Protein AF-A0A3R6ZKI6-F1 (afdb_monomer)

InterPro domains:
  IPR026992 Non-haem dioxygenase, N-terminal domain [PF14226] (2-75)
  IPR027443 Isopenicillin N synthase-like superfamily [G3DSA:2.60.120.330] (1-111)
  IPR027443 Isopenicillin N synthase-like superfamily [G3DSA:2.60.120.330] (112-208)
  IPR044861 Isopenicillin N synthase-like, Fe(2+) 2OG dioxygenase domain [PF03171] (115-173)

Radius of gyration: 18.8 Å; Cα contacts (8 Å, |Δi|>4): 292; chains: 1; bounding box: 45×45×51 Å

Sequence (229 aa):
MDAAHAYFDMAQEVKDKYHRPSSSTGFVRGYIGLGAESGSADFVEVKEGFSYGYEWDATIAPSNPLQGPNVWPSELATSHQRALQSLFTTLVVPILHLGQPAMSRWSRGYRIVFGGLQLFHDGKWTDVPYIPGTLFVNGGDYLSLLTDGTWRSPVHRVVNDVEHDRTSLVFFYYPDYDARIPPIAKATTATRPGLLANVNTLLDHTVASNHEPFGQYIQSKWAAVQRDG

Mean predicted aligned error: 9.37 Å

Nearest PDB structures (foldseek):
  5gja-assembly1_H  TM=9.013E-01  e=4.673E-03  Arabidopsis thaliana
  5gja-assembly1_B  TM=9.041E-01  e=4.976E-03  Arabidopsis thaliana
  1w9y-assembly1_A  TM=8.475E-01  e=5.644E-03  Petunia x hybrida
  8y4u-assembly1_A  TM=6.212E-01  e=1.707E-03  Oryza sativa Japonica Group
  6lsv-assembly2_B  TM=6.317E-01  e=2.651E-03  Arabidopsis thaliana

Solvent-accessible surface area (backbone atoms only — not comparable to full-atom values): 14398 Å² total; per-residue (Å²): 98,66,54,58,48,68,53,70,76,46,58,66,78,63,51,56,74,36,49,41,73,79,42,100,60,53,50,59,37,17,28,39,54,69,37,24,66,26,76,42,98,90,44,75,38,93,47,67,49,71,40,72,69,70,86,42,62,85,88,56,79,64,91,48,61,84,48,59,61,56,50,74,60,88,88,51,52,69,68,35,55,50,51,56,46,48,51,52,49,60,62,48,55,56,63,71,46,68,85,51,98,71,94,75,89,84,92,71,78,50,74,59,56,70,58,44,41,28,38,55,54,96,93,39,79,41,77,50,81,63,55,92,55,43,80,93,82,85,51,49,51,67,52,13,56,77,45,73,55,75,43,70,47,70,52,66,51,74,57,84,60,94,90,54,92,75,76,78,79,87,86,86,88,73,78,56,49,79,39,60,45,70,64,76,90,60,91,60,82,74,65,40,80,71,100,52,47,78,74,40,52,72,73,61,62,76,43,76,58,77,61,49,33,41,40,60,55,53,32,58,57,48,62,70,28,49,47,90,120

Structure (mmCIF, N/CA/C/O backbone):
data_AF-A0A3R6ZKI6-F1
#
_entry.id   AF-A0A3R6ZKI6-F1
#
loop_
_atom_site.group_PDB
_atom_site.id
_atom_site.type_symbol
_atom_si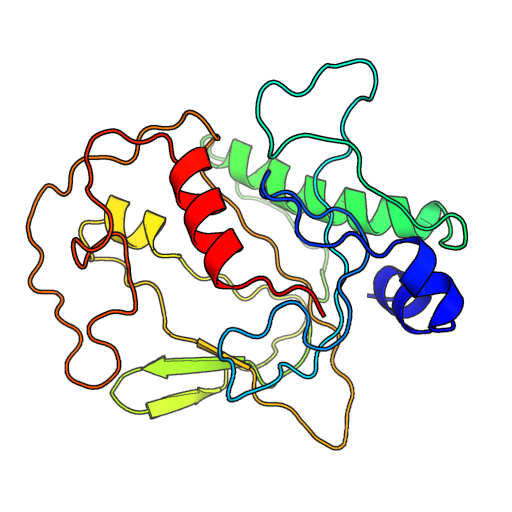te.label_atom_id
_atom_site.label_alt_id
_atom_site.label_comp_id
_atom_site.label_asym_id
_atom_site.label_entity_id
_atom_site.label_seq_id
_atom_site.pdbx_PDB_ins_code
_atom_site.Cartn_x
_atom_site.Cartn_y
_atom_site.Cartn_z
_atom_site.occupancy
_atom_site.B_iso_or_equiv
_atom_site.auth_seq_id
_atom_site.auth_comp_id
_atom_site.auth_asym_id
_atom_site.auth_atom_id
_atom_site.pdbx_PDB_model_num
ATOM 1 N N . MET A 1 1 ? -6.400 -6.400 13.562 1.00 84.00 1 MET A N 1
ATOM 2 C CA . MET A 1 1 ? -7.193 -5.239 13.108 1.00 84.00 1 MET A CA 1
ATOM 3 C C . MET A 1 1 ? -7.378 -4.227 14.224 1.00 84.00 1 MET A C 1
ATOM 5 O O . MET A 1 1 ? -7.285 -3.051 13.927 1.00 84.00 1 MET A O 1
ATOM 9 N N . ASP A 1 2 ? -7.507 -4.651 15.483 1.00 90.38 2 ASP A N 1
ATOM 10 C CA . ASP A 1 2 ? -7.635 -3.767 16.658 1.00 90.38 2 ASP A CA 1
ATOM 11 C C . ASP A 1 2 ? -6.589 -2.644 16.701 1.00 90.38 2 ASP A C 1
ATOM 13 O O . ASP A 1 2 ? -6.935 -1.502 16.953 1.00 90.38 2 ASP A O 1
ATOM 17 N N . ALA A 1 3 ? -5.331 -2.939 16.355 1.00 90.62 3 ALA A N 1
ATOM 18 C CA . ALA A 1 3 ? -4.277 -1.929 16.244 1.00 90.62 3 ALA A CA 1
ATOM 19 C C . ALA A 1 3 ? -4.578 -0.819 15.217 1.00 90.62 3 ALA A C 1
ATOM 21 O O . ALA A 1 3 ? -4.251 0.335 15.463 1.00 90.62 3 ALA A O 1
ATOM 22 N N . ALA A 1 4 ? -5.184 -1.167 14.077 1.00 90.44 4 ALA A N 1
ATOM 23 C CA . ALA A 1 4 ? -5.578 -0.203 13.053 1.00 90.44 4 ALA A CA 1
ATOM 24 C C . ALA A 1 4 ? -6.820 0.584 13.491 1.00 90.44 4 ALA A C 1
ATOM 26 O O . ALA A 1 4 ? -6.824 1.804 13.389 1.00 90.44 4 ALA A O 1
ATOM 27 N N . HIS A 1 5 ? -7.835 -0.094 14.039 1.00 92.06 5 HIS A N 1
ATOM 28 C CA . HIS A 1 5 ? -9.044 0.569 14.546 1.00 92.06 5 HIS A CA 1
ATOM 29 C C . HIS A 1 5 ? -8.709 1.548 15.672 1.00 92.06 5 HIS A C 1
ATOM 31 O O . HIS A 1 5 ? -9.095 2.703 15.608 1.00 92.06 5 HIS A O 1
ATOM 37 N N . ALA A 1 6 ? -7.857 1.144 16.620 1.00 93.56 6 ALA A N 1
ATOM 38 C CA . ALA A 1 6 ? -7.405 2.007 17.706 1.00 93.56 6 ALA A CA 1
ATOM 39 C C . ALA A 1 6 ? -6.773 3.320 17.221 1.00 93.56 6 ALA A C 1
ATOM 41 O O . ALA A 1 6 ? -6.778 4.291 17.968 1.00 93.56 6 ALA A O 1
ATOM 42 N N . TYR A 1 7 ? -6.207 3.344 16.011 1.00 92.88 7 TYR A N 1
ATOM 43 C CA . TYR A 1 7 ? -5.716 4.567 15.391 1.00 92.88 7 TYR A CA 1
ATOM 44 C C . TYR A 1 7 ? -6.813 5.334 14.643 1.00 92.88 7 TYR A C 1
ATOM 46 O O . TYR A 1 7 ? -6.959 6.534 14.852 1.00 92.88 7 TYR A O 1
ATOM 54 N N . PHE A 1 8 ? -7.587 4.666 13.784 1.00 93.31 8 PHE A N 1
ATOM 55 C CA . PHE A 1 8 ? -8.599 5.338 12.959 1.00 93.31 8 PHE A CA 1
ATOM 56 C C . PHE A 1 8 ? -9.795 5.871 13.764 1.00 93.31 8 PHE A C 1
ATOM 58 O O . PHE A 1 8 ? -10.377 6.879 13.364 1.00 93.31 8 PHE A O 1
ATOM 65 N N . ASP A 1 9 ? -10.067 5.285 14.934 1.00 94.31 9 ASP A N 1
ATOM 66 C CA . ASP A 1 9 ? -11.067 5.744 15.908 1.00 94.31 9 ASP A CA 1
ATOM 67 C C . ASP A 1 9 ? -10.612 6.997 16.693 1.00 94.31 9 ASP A C 1
ATOM 69 O O . ASP A 1 9 ? -11.382 7.560 17.476 1.00 94.31 9 ASP A O 1
ATOM 73 N N . MET A 1 10 ? -9.357 7.444 16.535 1.00 94.94 10 MET A N 1
ATOM 74 C CA . MET A 1 10 ? -8.874 8.681 17.156 1.00 94.94 10 MET A CA 1
ATOM 75 C C . MET A 1 10 ? -9.494 9.917 16.495 1.00 94.94 10 MET A C 1
ATOM 77 O O . MET A 1 10 ? -9.824 9.922 15.309 1.00 94.94 10 MET A O 1
ATOM 81 N N . ALA A 1 11 ? -9.579 11.006 17.265 1.00 95.56 11 ALA A N 1
ATOM 82 C CA . ALA A 1 11 ? -10.042 12.297 16.768 1.00 95.56 11 ALA A CA 1
ATOM 83 C C . ALA A 1 11 ? -9.211 12.771 15.560 1.00 95.56 11 ALA A C 1
ATOM 85 O O . ALA A 1 11 ? -7.999 12.534 15.495 1.00 95.56 11 ALA A O 1
ATOM 86 N N . GLN A 1 12 ? -9.851 13.453 14.608 1.00 94.06 12 GLN A N 1
ATOM 87 C CA . GLN A 1 12 ? -9.209 13.860 13.355 1.00 94.06 12 GLN A CA 1
ATOM 88 C C . GLN A 1 12 ? -7.972 14.731 13.606 1.00 94.06 12 GLN A C 1
ATOM 90 O O . GLN A 1 12 ? -6.927 14.511 13.001 1.00 94.06 12 GLN A O 1
ATOM 95 N N . GLU A 1 13 ? -8.031 15.614 14.603 1.00 94.62 13 GLU A N 1
ATOM 96 C CA . GLU A 1 13 ? -6.935 16.504 14.989 1.00 94.62 13 GLU A CA 1
ATOM 97 C C . GLU A 1 13 ? -5.714 15.737 15.514 1.00 94.62 13 GLU A C 1
ATOM 99 O O . GLU A 1 13 ? -4.594 16.245 15.480 1.00 94.62 13 GLU A O 1
ATOM 104 N N . VAL A 1 14 ? -5.906 14.515 16.023 1.00 95.12 14 VAL A N 1
ATOM 105 C CA . VAL A 1 14 ? -4.805 13.615 16.388 1.00 95.12 14 VAL A CA 1
ATOM 106 C C . VAL A 1 14 ? -4.195 13.008 15.131 1.00 95.12 14 VAL A C 1
ATOM 108 O O . VAL A 1 14 ? -2.971 13.026 14.988 1.00 95.12 14 VAL A O 1
ATOM 111 N N . LYS A 1 15 ? -5.027 12.505 14.212 1.00 94.31 15 LYS A N 1
ATOM 112 C CA . LYS A 1 15 ? -4.576 11.874 12.963 1.00 94.31 15 LYS A CA 1
ATOM 113 C C . LYS A 1 15 ? -3.801 12.862 12.083 1.00 94.31 15 LYS A C 1
ATOM 115 O O . LYS A 1 15 ? -2.716 12.526 11.603 1.00 94.31 15 LYS A O 1
ATOM 120 N N . ASP A 1 16 ? -4.262 14.107 11.998 1.00 91.81 16 ASP A N 1
ATOM 121 C CA . ASP A 1 16 ? -3.662 15.167 11.179 1.00 91.81 16 ASP A CA 1
ATOM 122 C C . ASP A 1 16 ? -2.226 15.535 11.590 1.00 91.81 16 ASP A C 1
ATOM 124 O O . ASP A 1 16 ? -1.416 15.892 10.735 1.00 91.81 16 ASP A O 1
ATOM 128 N N . LYS A 1 17 ? -1.833 15.358 12.863 1.00 93.12 17 LYS A N 1
ATOM 129 C CA . LYS A 1 17 ? -0.429 15.553 13.310 1.00 93.12 17 LYS A CA 1
ATOM 130 C C . LYS A 1 17 ? 0.554 14.642 12.569 1.00 93.12 17 LYS A C 1
ATOM 132 O O . LYS A 1 17 ? 1.739 14.959 12.404 1.00 93.12 17 LYS A O 1
ATOM 137 N N . TYR A 1 18 ? 0.060 13.483 12.151 1.00 91.12 18 TYR A N 1
ATOM 138 C CA . TYR A 1 18 ? 0.818 12.452 11.458 1.00 91.12 18 TYR A CA 1
ATOM 139 C C . TYR A 1 18 ? 0.569 12.476 9.957 1.00 91.12 18 TYR A C 1
ATOM 141 O O . TYR A 1 18 ? 1.097 11.610 9.258 1.00 91.12 18 TYR A O 1
ATOM 149 N N . HIS A 1 19 ? -0.188 13.459 9.456 1.00 86.69 19 HIS A N 1
ATOM 150 C CA . HIS A 1 19 ? -0.334 13.665 8.028 1.00 86.69 19 HIS A CA 1
ATOM 151 C C . HIS A 1 19 ? 1.040 13.929 7.423 1.00 86.69 19 HIS A C 1
ATOM 153 O O . HIS A 1 19 ? 1.832 14.742 7.921 1.00 86.69 19 HIS A O 1
ATOM 159 N N . ARG A 1 20 ? 1.347 13.191 6.365 1.00 77.31 20 ARG A N 1
ATOM 160 C CA . ARG A 1 20 ? 2.526 13.432 5.548 1.00 77.31 20 ARG A CA 1
ATOM 161 C C . ARG A 1 20 ? 2.027 13.613 4.120 1.00 77.31 20 ARG A C 1
ATOM 163 O O . ARG A 1 20 ? 1.636 12.615 3.516 1.00 77.31 20 ARG A O 1
ATOM 170 N N . PRO A 1 21 ? 1.995 14.857 3.606 1.00 59.47 21 PRO A N 1
ATOM 171 C CA . PRO A 1 21 ? 1.656 15.076 2.210 1.00 59.47 21 PRO A CA 1
ATOM 172 C C . PRO A 1 21 ? 2.665 14.329 1.341 1.00 59.47 21 PRO A C 1
ATOM 174 O O . PRO A 1 21 ? 3.794 14.067 1.778 1.00 59.47 21 PRO A O 1
ATOM 177 N N . SER A 1 22 ? 2.262 13.964 0.126 1.00 57.34 22 SER A N 1
ATOM 178 C CA . SER A 1 22 ? 3.170 13.341 -0.827 1.00 57.34 22 SER A CA 1
ATOM 179 C C . SER A 1 22 ? 4.374 14.244 -1.037 1.00 57.34 22 SER A C 1
ATOM 181 O O . SER A 1 22 ? 4.278 15.299 -1.662 1.00 57.34 22 SER A O 1
ATOM 183 N N . SER A 1 23 ? 5.528 13.864 -0.496 1.00 53.00 23 SER A N 1
ATOM 184 C CA . SER A 1 23 ? 6.754 14.537 -0.877 1.00 53.00 23 SER A CA 1
ATOM 185 C C . SER A 1 23 ? 7.035 14.184 -2.334 1.00 53.00 23 SER A C 1
ATOM 187 O O . SER A 1 23 ? 6.867 13.040 -2.756 1.00 53.00 23 SER A O 1
ATOM 189 N N . SER A 1 24 ? 7.561 15.136 -3.100 1.00 46.69 24 SER A N 1
ATOM 190 C CA . SER A 1 24 ? 8.124 14.905 -4.440 1.00 46.69 24 SER A CA 1
ATOM 191 C C . SER A 1 24 ? 9.262 13.866 -4.463 1.00 46.69 24 SER A C 1
ATOM 193 O O . SER A 1 24 ? 9.784 13.527 -5.521 1.00 46.69 24 SER A O 1
ATOM 195 N N . THR A 1 25 ? 9.643 13.339 -3.294 1.00 56.25 25 THR A N 1
ATOM 196 C CA . THR A 1 25 ? 10.574 12.229 -3.101 1.00 56.25 25 THR A CA 1
ATOM 197 C C . THR A 1 25 ? 9.871 10.865 -2.973 1.00 56.25 25 THR A C 1
ATOM 199 O O . THR A 1 25 ? 10.541 9.846 -2.900 1.00 56.25 25 THR A O 1
ATOM 202 N N . GLY A 1 26 ? 8.539 10.782 -3.025 1.00 57.69 26 GLY A N 1
ATOM 203 C CA . GLY A 1 26 ? 7.802 9.530 -3.255 1.00 57.69 26 GLY A CA 1
ATOM 204 C C . GLY A 1 26 ? 7.610 8.617 -2.041 1.00 57.69 26 GLY A C 1
ATOM 205 O O . GLY A 1 26 ? 7.312 7.436 -2.218 1.00 57.69 26 GLY A O 1
ATOM 206 N N . PHE A 1 27 ? 7.761 9.124 -0.814 1.00 65.06 27 PHE A N 1
ATOM 207 C CA . PHE A 1 27 ? 7.651 8.307 0.395 1.00 65.06 27 PHE A CA 1
ATOM 208 C C . PHE A 1 27 ? 6.698 8.903 1.421 1.00 65.06 27 PHE A C 1
ATOM 210 O O . PHE A 1 27 ? 6.974 9.938 2.022 1.00 65.06 27 PHE A O 1
ATOM 217 N N . VAL A 1 28 ? 5.590 8.202 1.666 1.00 69.06 28 VAL A N 1
ATOM 218 C CA . VAL A 1 28 ? 4.633 8.555 2.717 1.00 69.06 28 VAL A CA 1
ATOM 219 C C . VAL A 1 28 ? 4.717 7.493 3.809 1.00 69.06 28 VAL A C 1
ATOM 221 O O . VAL A 1 28 ? 4.424 6.318 3.576 1.00 69.06 28 VAL A O 1
ATOM 224 N N . ARG A 1 29 ? 5.153 7.896 5.004 1.00 86.88 29 ARG A N 1
ATOM 225 C CA . ARG A 1 29 ? 5.020 7.135 6.254 1.00 86.88 29 ARG A CA 1
ATOM 22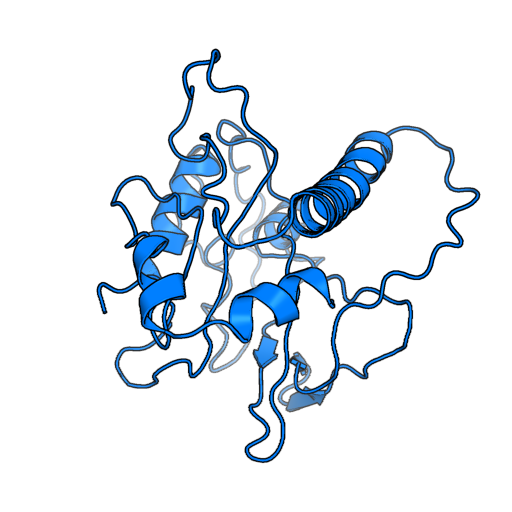6 C C . ARG A 1 29 ? 4.173 7.963 7.196 1.00 86.88 29 ARG A C 1
ATOM 228 O O . ARG A 1 29 ? 4.563 9.081 7.507 1.00 86.88 29 ARG A O 1
ATOM 235 N N . GLY A 1 30 ? 3.044 7.435 7.640 1.00 90.44 30 GLY A N 1
ATOM 236 C CA . GLY A 1 30 ? 2.084 8.186 8.438 1.00 90.44 30 GLY A CA 1
ATOM 237 C C . GLY A 1 30 ? 0.694 8.224 7.815 1.00 90.44 30 GLY A C 1
ATOM 238 O O . GLY A 1 30 ? 0.334 7.379 6.993 1.00 90.44 30 GLY A O 1
ATOM 239 N N . TYR A 1 31 ? -0.081 9.209 8.250 1.00 91.50 31 TYR A N 1
ATOM 240 C CA . TYR A 1 31 ? -1.492 9.364 7.934 1.00 91.50 31 TYR A CA 1
ATOM 241 C C . TYR A 1 31 ? -1.730 9.893 6.520 1.00 91.50 31 TYR A C 1
ATOM 243 O O . TYR A 1 31 ? -1.091 10.850 6.074 1.00 91.50 31 TYR A O 1
ATOM 251 N N . ILE A 1 32 ? -2.712 9.295 5.857 1.00 88.06 32 ILE A N 1
ATOM 252 C CA . ILE A 1 32 ? -3.218 9.644 4.536 1.00 88.06 32 ILE A CA 1
ATOM 253 C C . ILE A 1 32 ? -4.682 10.033 4.727 1.00 88.06 32 ILE A C 1
ATOM 255 O O . ILE A 1 32 ? -5.505 9.204 5.113 1.00 88.06 32 ILE A O 1
ATOM 259 N N . GLY A 1 33 ? -4.987 11.308 4.496 1.00 87.00 33 GLY A N 1
ATOM 260 C CA . GLY A 1 33 ? -6.328 11.848 4.694 1.00 87.00 33 GLY A CA 1
ATOM 261 C C . GLY A 1 33 ? -7.330 11.373 3.645 1.00 87.00 33 GLY A C 1
ATOM 262 O O . GLY A 1 33 ? -6.961 10.842 2.595 1.00 87.00 33 GLY A O 1
ATOM 263 N N . LEU A 1 34 ? -8.611 11.614 3.928 1.00 85.00 34 LEU A N 1
ATOM 264 C CA . LEU A 1 34 ? -9.701 11.361 2.989 1.00 85.00 34 LEU A CA 1
ATOM 265 C C . LEU A 1 34 ? -9.436 12.049 1.645 1.00 85.00 34 LEU A C 1
ATOM 267 O O . LEU A 1 34 ? -9.136 13.238 1.596 1.00 85.00 34 LEU A O 1
ATOM 271 N N . GLY A 1 35 ? -9.540 11.293 0.553 1.00 77.25 35 GLY A N 1
ATOM 272 C CA . GLY A 1 35 ? -9.353 11.809 -0.802 1.00 77.25 35 GLY A CA 1
ATOM 273 C C . GLY A 1 35 ? -7.902 12.057 -1.231 1.00 77.25 35 GLY A C 1
ATOM 274 O O . GLY A 1 35 ? -7.685 12.324 -2.414 1.00 77.25 35 GLY A O 1
ATOM 275 N N . ALA A 1 36 ? -6.913 11.909 -0.342 1.00 77.62 36 ALA A N 1
ATOM 276 C CA . ALA A 1 36 ? -5.508 12.217 -0.643 1.00 77.62 36 ALA A CA 1
ATOM 277 C C . ALA A 1 36 ? -4.886 11.312 -1.730 1.00 77.62 36 ALA A C 1
ATOM 279 O O . ALA A 1 36 ? -3.937 11.703 -2.405 1.00 77.62 36 ALA A O 1
ATOM 280 N N . GLU A 1 37 ? -5.438 10.113 -1.939 1.00 73.81 37 GLU A N 1
ATOM 281 C CA . GLU A 1 37 ? -5.012 9.161 -2.981 1.00 73.81 37 GLU A CA 1
ATOM 282 C C . GLU A 1 37 ? -6.062 8.987 -4.089 1.00 73.81 37 GLU A C 1
ATOM 284 O O . GLU A 1 37 ? -6.234 7.902 -4.640 1.00 73.81 37 GLU A O 1
ATOM 289 N N . SER A 1 38 ? -6.815 10.040 -4.407 1.00 69.81 38 SER A N 1
ATOM 290 C CA . SER A 1 38 ? -7.835 9.964 -5.454 1.00 69.81 38 SER A CA 1
ATOM 291 C C . SER A 1 38 ? -7.203 9.842 -6.842 1.00 69.81 38 SER A C 1
ATOM 293 O O . SER A 1 38 ? -6.642 10.803 -7.364 1.00 69.81 38 SER A O 1
ATOM 295 N N . GLY A 1 39 ? -7.375 8.695 -7.505 1.00 59.94 39 GLY A N 1
ATOM 296 C CA . GLY A 1 39 ? -6.836 8.456 -8.852 1.00 59.94 39 GLY A CA 1
ATOM 297 C C . GLY A 1 39 ? -7.445 9.307 -9.983 1.00 59.94 39 GLY A C 1
ATOM 298 O O . GLY A 1 39 ? -6.900 9.324 -11.082 1.00 59.94 39 GLY A O 1
ATOM 299 N N . SER A 1 40 ? -8.548 10.039 -9.753 1.00 64.25 40 SER A N 1
ATOM 300 C CA . SER A 1 40 ? -9.194 10.924 -10.749 1.00 64.25 40 SER A CA 1
ATOM 301 C C . SER A 1 40 ? -9.698 12.228 -10.127 1.00 64.25 40 SER A C 1
ATOM 303 O O . SER A 1 40 ? -10.171 12.208 -8.994 1.00 64.25 40 SER A O 1
ATOM 305 N N . ALA A 1 41 ? -9.546 13.366 -10.821 1.00 65.81 41 ALA A N 1
ATOM 306 C CA . ALA A 1 41 ? -10.023 14.678 -10.354 1.00 65.81 41 ALA A CA 1
ATOM 307 C C . ALA A 1 41 ? -11.547 14.688 -10.182 1.00 65.81 41 ALA A C 1
ATOM 309 O O . ALA A 1 41 ? -12.077 15.410 -9.343 1.00 65.81 41 ALA A O 1
ATOM 310 N N . ASP A 1 42 ? -12.218 13.817 -10.930 1.00 69.88 42 ASP A N 1
ATOM 311 C CA . ASP A 1 42 ? -13.669 13.715 -10.983 1.00 69.88 42 ASP A CA 1
ATOM 312 C C . ASP A 1 42 ? -14.243 12.793 -9.895 1.00 69.88 42 ASP A C 1
ATOM 314 O O . ASP A 1 42 ? -15.449 12.799 -9.656 1.00 69.88 42 ASP A O 1
ATOM 318 N N . PHE A 1 43 ? -13.401 11.992 -9.227 1.00 69.62 43 PHE A N 1
ATOM 319 C CA . PHE A 1 43 ? -13.833 11.020 -8.222 1.00 69.62 43 PHE A CA 1
ATOM 320 C C . PHE A 1 43 ? -12.933 11.059 -6.993 1.00 69.62 43 PHE A C 1
ATOM 322 O O . PHE A 1 43 ? -11.773 10.652 -7.043 1.00 69.62 43 PHE A O 1
ATOM 329 N N . VAL A 1 44 ? -13.502 11.503 -5.874 1.00 75.19 44 VAL A N 1
ATOM 330 C CA . VAL A 1 44 ? -12.831 11.481 -4.575 1.00 75.19 44 VAL A CA 1
ATOM 331 C C . VAL A 1 44 ? -12.904 10.073 -3.991 1.00 75.19 44 VAL A C 1
ATOM 333 O O . VAL A 1 44 ? -13.992 9.520 -3.809 1.00 75.19 44 VAL A O 1
ATOM 336 N N . GLU A 1 45 ? -11.751 9.489 -3.672 1.00 74.69 45 GLU A N 1
ATOM 337 C CA . GLU A 1 45 ? -11.693 8.247 -2.906 1.00 74.69 45 GLU A CA 1
ATOM 338 C C . GLU A 1 45 ? -12.068 8.521 -1.446 1.00 74.69 45 GLU A C 1
ATOM 340 O O . GLU A 1 45 ? -11.320 9.145 -0.692 1.00 74.69 45 GLU A O 1
ATOM 345 N N . VAL A 1 46 ? -13.235 8.024 -1.033 1.00 83.00 46 VAL A N 1
ATOM 346 C CA . VAL A 1 46 ? -13.719 8.107 0.353 1.00 83.00 46 VAL A CA 1
ATOM 347 C C . VAL A 1 46 ? -13.022 7.037 1.199 1.00 83.00 46 VAL A C 1
ATOM 349 O O . VAL A 1 46 ? -13.615 6.030 1.577 1.00 83.00 46 VAL A O 1
ATOM 352 N N . LYS A 1 47 ? -11.718 7.216 1.417 1.00 85.69 47 LYS A N 1
ATOM 353 C CA . LYS A 1 47 ? -10.888 6.376 2.284 1.00 85.69 47 LYS A CA 1
ATOM 354 C C . LYS A 1 47 ? -9.849 7.237 2.990 1.00 85.69 47 LYS A C 1
ATOM 356 O O . LYS A 1 47 ? -9.258 8.116 2.368 1.00 85.69 47 LYS A O 1
ATOM 361 N N . GLU A 1 48 ? -9.611 6.961 4.259 1.00 89.62 48 GLU A N 1
ATOM 362 C CA . GLU A 1 48 ? -8.390 7.379 4.940 1.00 89.62 48 GLU A CA 1
ATOM 363 C C . GLU A 1 48 ? -7.432 6.186 5.040 1.00 89.62 48 GLU A C 1
ATOM 365 O O . GLU A 1 48 ? -7.819 5.031 4.836 1.00 89.62 48 GLU A O 1
ATOM 370 N N . GLY A 1 49 ? -6.162 6.454 5.320 1.00 90.56 49 GLY A N 1
ATOM 371 C CA . GLY A 1 49 ? -5.134 5.428 5.357 1.00 90.56 49 GLY A CA 1
ATOM 372 C C . GLY A 1 49 ? -3.986 5.762 6.292 1.00 90.56 49 GLY A C 1
ATOM 373 O O . GLY A 1 49 ? -3.814 6.887 6.754 1.00 90.56 49 GLY A O 1
ATOM 374 N N . PHE A 1 50 ? -3.168 4.754 6.564 1.00 91.00 50 PHE A N 1
ATOM 375 C CA . PHE A 1 50 ? -1.907 4.920 7.266 1.00 91.00 50 PHE A CA 1
ATOM 376 C C . PHE A 1 50 ? -0.860 4.049 6.581 1.00 91.00 50 PHE A C 1
ATOM 378 O O . PHE A 1 50 ? -1.004 2.826 6.517 1.00 91.00 50 PHE A O 1
ATOM 385 N N . SER A 1 51 ? 0.183 4.679 6.053 1.00 89.44 51 SER A N 1
ATOM 386 C CA . SER A 1 51 ? 1.272 3.992 5.367 1.00 89.44 51 SER A CA 1
ATOM 387 C C . SER A 1 51 ? 2.436 3.743 6.319 1.00 89.44 51 SER A C 1
ATOM 389 O O . SER A 1 51 ? 2.897 4.646 7.019 1.00 89.44 51 SER A O 1
ATOM 391 N N . TYR A 1 52 ? 2.942 2.513 6.318 1.00 90.31 52 TYR A N 1
ATOM 392 C CA . TYR A 1 52 ? 4.115 2.107 7.082 1.00 90.31 52 TYR A CA 1
ATOM 393 C C . TYR A 1 52 ? 4.914 1.050 6.316 1.00 90.31 52 TYR A C 1
ATOM 395 O O . TYR A 1 52 ? 4.420 0.427 5.376 1.00 90.31 52 TYR A O 1
ATOM 403 N N . GLY A 1 53 ? 6.169 0.856 6.703 1.00 87.25 53 GLY A N 1
ATOM 404 C CA . GLY A 1 53 ? 7.028 -0.197 6.173 1.00 87.25 53 GLY A CA 1
ATOM 405 C C . GLY A 1 53 ? 7.835 -0.853 7.278 1.00 87.25 53 GLY A C 1
ATOM 406 O O . GLY A 1 53 ? 7.430 -0.853 8.438 1.00 87.25 53 GLY A O 1
ATOM 407 N N . TYR A 1 54 ? 8.990 -1.410 6.926 1.00 85.88 54 TYR A N 1
ATOM 408 C CA . TYR A 1 54 ? 9.931 -1.894 7.930 1.00 85.88 54 TYR A CA 1
ATOM 409 C C . TYR A 1 54 ? 10.407 -0.756 8.830 1.00 85.88 54 TYR A C 1
ATOM 411 O O . TYR A 1 54 ? 10.489 0.399 8.409 1.00 85.88 54 TYR A O 1
ATOM 419 N N . GLU A 1 55 ? 10.739 -1.111 10.066 1.00 88.69 55 GLU A N 1
ATOM 420 C CA . GLU A 1 55 ? 11.306 -0.166 11.012 1.00 88.69 55 GLU A CA 1
ATOM 421 C C . GLU A 1 55 ? 12.736 0.182 10.580 1.00 88.69 55 GLU A C 1
ATOM 423 O O . GLU A 1 55 ? 13.635 -0.660 10.634 1.00 88.69 55 GLU A O 1
ATOM 428 N N . TRP A 1 56 ? 12.920 1.404 10.078 1.00 87.69 56 TRP A N 1
ATOM 429 C CA . TRP A 1 56 ? 14.219 1.902 9.632 1.00 87.69 56 TRP A CA 1
ATOM 430 C C . TRP A 1 56 ? 15.090 2.243 10.836 1.00 87.69 56 TRP A C 1
ATOM 432 O O . TRP A 1 56 ? 14.668 2.971 11.736 1.00 87.69 56 TRP A O 1
ATOM 442 N N . ASP A 1 57 ? 16.328 1.762 10.824 1.00 88.12 57 ASP A N 1
ATOM 443 C CA . ASP A 1 57 ? 17.324 2.177 11.801 1.00 88.12 57 ASP A CA 1
ATOM 444 C C . ASP A 1 57 ? 17.719 3.633 11.529 1.00 88.12 57 ASP A C 1
ATOM 446 O O . ASP A 1 57 ? 18.367 3.944 10.530 1.00 88.12 57 ASP A O 1
ATOM 450 N N . ALA A 1 58 ? 17.334 4.536 12.432 1.00 84.88 58 ALA A N 1
ATOM 451 C CA . ALA A 1 58 ? 17.609 5.966 12.316 1.00 84.88 58 ALA A CA 1
ATOM 452 C C . ALA A 1 58 ? 19.112 6.311 12.292 1.00 84.88 58 ALA A C 1
ATOM 454 O O . ALA A 1 58 ? 19.469 7.433 11.937 1.00 84.88 58 ALA A O 1
ATOM 455 N N . THR A 1 59 ? 19.994 5.374 12.655 1.00 89.75 59 THR A N 1
ATOM 456 C CA . THR A 1 59 ? 21.449 5.545 12.547 1.00 89.75 59 THR A CA 1
ATOM 457 C C . THR A 1 59 ? 21.977 5.307 11.130 1.00 89.75 59 THR A C 1
ATOM 459 O O . THR A 1 59 ? 23.098 5.712 10.817 1.00 89.75 59 THR A O 1
ATOM 462 N N . ILE A 1 60 ? 21.175 4.694 10.256 1.00 87.88 60 ILE A N 1
ATOM 463 C CA . ILE A 1 60 ? 21.524 4.413 8.866 1.00 87.88 60 ILE A CA 1
ATOM 464 C C . ILE A 1 60 ? 20.937 5.517 7.985 1.00 87.88 60 ILE A C 1
ATOM 466 O O . ILE A 1 60 ? 19.739 5.795 8.011 1.00 87.88 60 ILE A O 1
ATOM 470 N N . ALA A 1 61 ? 21.779 6.161 7.178 1.00 88.12 61 ALA A N 1
ATOM 471 C CA . ALA A 1 61 ? 21.310 7.140 6.204 1.00 88.12 61 ALA A CA 1
ATOM 472 C C . ALA A 1 61 ? 20.560 6.434 5.054 1.00 88.12 61 ALA A C 1
ATOM 474 O O . ALA A 1 61 ? 21.089 5.456 4.516 1.00 88.12 61 ALA A O 1
ATOM 475 N N . PRO A 1 62 ? 19.364 6.909 4.649 1.00 87.81 62 PRO A N 1
ATOM 476 C CA . PRO A 1 62 ? 18.672 6.409 3.463 1.00 87.81 62 PRO A CA 1
ATOM 477 C C . PRO A 1 62 ? 19.569 6.464 2.222 1.00 87.81 62 PRO A C 1
ATOM 479 O O . PRO A 1 62 ? 20.134 7.514 1.910 1.00 87.81 62 PRO A O 1
ATOM 482 N N . SER A 1 63 ? 19.691 5.351 1.499 1.00 87.88 63 SER A N 1
ATOM 483 C CA . SER A 1 63 ? 20.408 5.301 0.217 1.00 87.88 63 SER A CA 1
ATOM 484 C C . SER A 1 63 ? 19.515 5.668 -0.965 1.00 87.88 63 SER A C 1
ATOM 486 O O . SER A 1 63 ? 20.005 6.058 -2.022 1.00 87.88 63 SER A O 1
ATOM 488 N N . ASN A 1 64 ? 18.201 5.550 -0.786 1.00 86.88 64 ASN A N 1
ATOM 489 C CA . ASN A 1 64 ? 17.202 5.925 -1.768 1.00 86.88 64 ASN A CA 1
ATOM 490 C C . ASN A 1 64 ? 15.985 6.539 -1.061 1.00 86.88 64 ASN A C 1
ATOM 492 O O . ASN A 1 64 ? 15.780 6.327 0.137 1.00 86.88 64 ASN A O 1
ATOM 496 N N . PRO A 1 65 ? 15.165 7.306 -1.784 1.00 83.69 65 PRO A N 1
ATOM 497 C CA . PRO A 1 65 ? 14.084 8.068 -1.178 1.00 83.69 65 PRO A CA 1
ATOM 498 C C . PRO A 1 65 ? 12.901 7.217 -0.685 1.00 83.69 65 PRO A C 1
ATOM 500 O O . PRO A 1 65 ? 12.057 7.755 0.020 1.00 83.69 65 PRO A O 1
ATOM 503 N N . LEU A 1 66 ? 12.844 5.909 -0.983 1.00 80.81 66 LEU A N 1
ATOM 504 C CA . LEU A 1 66 ? 11.847 4.977 -0.429 1.00 80.81 66 LEU A CA 1
ATOM 505 C C . LEU A 1 66 ? 12.279 4.361 0.917 1.00 80.81 66 LEU A C 1
ATOM 507 O O . LEU A 1 66 ? 11.679 3.388 1.385 1.00 80.81 66 LEU A O 1
ATOM 511 N N . GLN A 1 67 ? 13.343 4.878 1.529 1.00 85.19 67 GLN A N 1
ATOM 512 C CA . GLN A 1 67 ? 13.845 4.446 2.828 1.00 85.19 67 GLN A CA 1
ATOM 513 C C . GLN A 1 67 ? 13.695 5.566 3.856 1.00 85.19 67 GLN A C 1
ATOM 515 O O . GLN A 1 67 ? 13.935 6.737 3.569 1.00 85.19 67 GLN A O 1
ATOM 520 N N . GLY A 1 68 ? 13.321 5.196 5.077 1.00 86.25 68 GLY A N 1
ATOM 521 C CA . GLY A 1 68 ? 13.176 6.138 6.176 1.00 86.25 68 GLY A CA 1
ATOM 522 C C . GLY A 1 68 ? 12.298 5.599 7.303 1.00 86.25 68 GLY A C 1
ATOM 523 O O . GLY A 1 68 ? 11.603 4.593 7.117 1.00 86.25 68 GLY A O 1
ATOM 524 N N . PRO A 1 69 ? 12.333 6.256 8.474 1.00 88.44 69 PRO A N 1
ATOM 525 C CA . PRO A 1 69 ? 11.597 5.822 9.655 1.00 88.44 69 PRO A CA 1
ATOM 526 C C . PRO A 1 69 ? 10.086 5.873 9.448 1.00 88.44 69 PRO A C 1
ATOM 528 O O . PRO A 1 69 ? 9.549 6.746 8.760 1.00 88.44 69 PRO A O 1
ATOM 531 N N . ASN A 1 70 ? 9.393 4.936 10.093 1.00 90.25 70 ASN A N 1
ATOM 532 C CA . ASN A 1 70 ? 7.949 5.003 10.245 1.00 90.25 70 ASN A CA 1
ATOM 533 C C . ASN A 1 70 ? 7.587 6.205 11.133 1.00 90.25 70 ASN A C 1
ATOM 535 O O . ASN A 1 70 ? 8.265 6.500 12.117 1.00 90.25 70 ASN A O 1
ATOM 539 N N . VAL A 1 71 ? 6.488 6.889 10.814 1.00 90.88 71 VAL A N 1
ATOM 540 C CA . VAL A 1 71 ? 5.979 8.012 11.614 1.00 90.88 71 VAL A CA 1
ATOM 541 C C . VAL A 1 71 ? 4.833 7.503 12.483 1.00 90.88 71 VAL A C 1
ATOM 543 O O . VAL A 1 71 ? 3.660 7.685 12.166 1.00 90.88 71 VAL A O 1
ATOM 546 N N . TRP A 1 72 ? 5.177 6.796 13.558 1.00 91.81 72 TRP A N 1
ATOM 547 C CA . TRP A 1 72 ? 4.183 6.201 14.447 1.00 91.81 72 TRP A CA 1
ATOM 548 C C . TRP A 1 72 ? 3.458 7.250 15.304 1.00 91.81 72 TRP A C 1
ATOM 550 O O . TRP A 1 72 ? 4.110 8.147 15.847 1.00 91.81 72 TRP A O 1
ATOM 560 N N . PRO A 1 73 ? 2.133 7.116 15.502 1.00 92.38 73 PRO A N 1
ATOM 561 C CA . PRO A 1 73 ? 1.405 7.965 16.428 1.00 92.38 73 PRO A CA 1
ATOM 562 C C . PRO A 1 73 ? 1.860 7.735 17.869 1.00 92.38 73 PRO A C 1
ATOM 564 O O . PRO A 1 73 ? 1.855 6.598 18.345 1.00 92.38 73 PRO A O 1
ATOM 567 N N . SER A 1 74 ? 2.223 8.806 18.577 1.00 94.56 74 SER A N 1
ATOM 568 C CA . SER A 1 74 ? 2.587 8.7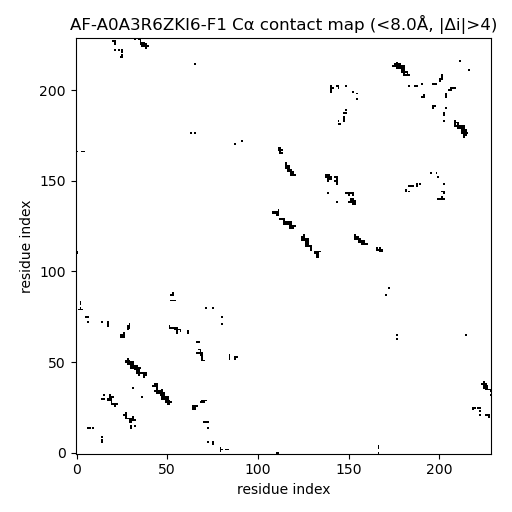46 20.000 1.00 94.56 74 SER A CA 1
ATOM 569 C C . SER A 1 74 ? 1.421 8.294 20.886 1.00 94.56 74 SER A C 1
ATOM 571 O O . SER A 1 74 ? 1.636 7.635 21.901 1.00 94.56 74 SER A O 1
ATOM 573 N N . GLU A 1 75 ? 0.187 8.585 20.469 1.00 94.94 75 GLU A N 1
ATOM 574 C CA . GLU A 1 75 ? -1.048 8.154 21.120 1.00 94.94 75 GLU A CA 1
ATOM 575 C C . GLU A 1 75 ? -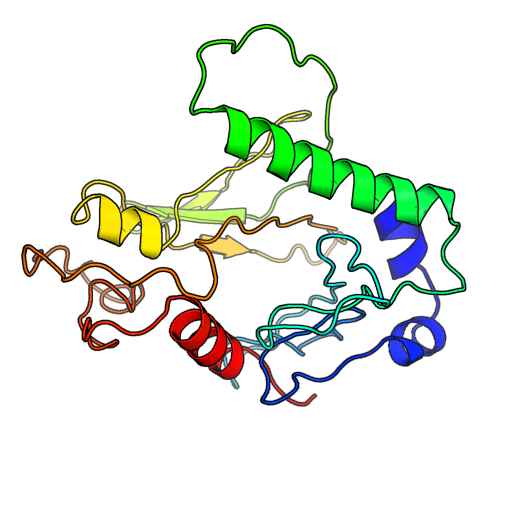1.326 6.650 20.921 1.00 94.94 75 GLU A C 1
ATOM 577 O O . GLU A 1 75 ? -2.090 6.051 21.680 1.00 94.94 75 GLU A O 1
ATOM 582 N N . LEU A 1 76 ? -0.715 6.010 19.916 1.00 94.19 76 LEU A N 1
ATOM 583 C CA . LEU A 1 76 ? -0.916 4.591 19.641 1.00 94.19 76 LEU A CA 1
ATOM 584 C C . LEU A 1 76 ? -0.045 3.741 20.571 1.00 94.19 76 LEU A C 1
ATOM 586 O O . LEU A 1 76 ? 1.177 3.870 20.598 1.00 94.19 76 LEU A O 1
ATOM 590 N N . ALA A 1 77 ? -0.666 2.804 21.288 1.00 94.31 77 ALA A N 1
ATOM 591 C CA . ALA A 1 77 ? 0.048 1.912 22.196 1.00 94.31 77 ALA A CA 1
ATOM 592 C C . ALA A 1 77 ? 1.199 1.157 21.500 1.00 94.31 77 ALA A C 1
ATOM 594 O O . ALA A 1 77 ? 1.039 0.594 20.413 1.00 94.31 77 ALA A O 1
ATOM 595 N N . THR A 1 78 ? 2.344 1.028 22.176 1.00 93.75 78 THR A N 1
ATOM 596 C CA . THR A 1 78 ? 3.520 0.305 21.654 1.00 93.75 78 THR A CA 1
ATOM 597 C C . THR A 1 78 ? 3.218 -1.162 21.315 1.00 93.75 78 THR A C 1
ATOM 599 O O . THR A 1 78 ? 3.872 -1.763 20.464 1.00 93.75 78 THR A O 1
ATOM 602 N N . SER A 1 79 ? 2.231 -1.793 21.962 1.00 94.25 79 SER A N 1
ATOM 603 C CA . SER A 1 79 ? 1.750 -3.134 21.591 1.00 94.25 79 SER A CA 1
ATOM 604 C C . SER A 1 79 ? 1.100 -3.164 20.204 1.00 94.25 79 SER A C 1
ATOM 606 O O . SER A 1 79 ? 1.331 -4.110 19.455 1.00 94.25 79 SER A O 1
ATOM 608 N N . HIS A 1 80 ? 0.339 -2.131 19.839 1.00 93.31 80 HIS A N 1
ATOM 609 C CA . HIS A 1 80 ? -0.291 -2.000 18.526 1.00 93.31 80 HIS A CA 1
ATOM 610 C C . HIS A 1 80 ? 0.740 -1.730 17.431 1.00 93.31 80 HIS A C 1
ATOM 612 O O . HIS A 1 80 ? 0.720 -2.414 16.408 1.00 93.31 80 HIS A O 1
ATOM 618 N N . GLN A 1 81 ? 1.698 -0.832 17.683 1.00 92.25 81 GLN A N 1
ATOM 619 C CA . GLN A 1 81 ? 2.832 -0.595 16.780 1.00 92.25 81 GLN A CA 1
ATOM 620 C C . GLN A 1 81 ? 3.603 -1.901 16.515 1.00 92.25 81 GLN A C 1
ATOM 622 O O . GLN A 1 81 ? 3.788 -2.309 15.369 1.00 92.25 81 GLN A O 1
ATOM 627 N N . ARG A 1 82 ? 3.953 -2.644 17.578 1.00 92.50 82 ARG A N 1
ATOM 628 C CA . ARG A 1 82 ? 4.618 -3.954 17.458 1.00 92.50 82 ARG A CA 1
ATOM 629 C C . ARG A 1 82 ? 3.782 -4.986 16.703 1.00 92.50 82 ARG A C 1
ATOM 631 O O . ARG A 1 82 ? 4.355 -5.801 15.987 1.00 92.50 82 ARG A O 1
ATOM 638 N N . ALA A 1 83 ? 2.458 -4.982 16.848 1.00 91.75 83 ALA A N 1
ATOM 639 C CA . ALA A 1 83 ? 1.586 -5.904 16.124 1.00 91.75 83 ALA A CA 1
ATOM 640 C C . ALA A 1 83 ? 1.591 -5.629 14.610 1.00 91.75 83 ALA A C 1
ATOM 642 O O . ALA A 1 83 ? 1.726 -6.568 13.824 1.00 91.75 83 ALA A O 1
ATOM 643 N N . LEU A 1 84 ? 1.503 -4.357 14.205 1.00 90.62 84 LEU A N 1
ATOM 644 C CA . LEU A 1 84 ? 1.577 -3.946 12.798 1.00 90.62 84 LEU A CA 1
ATOM 645 C C . LEU A 1 84 ? 2.953 -4.255 12.194 1.00 90.62 84 LEU A C 1
ATOM 647 O O . LEU A 1 84 ? 3.031 -4.815 11.096 1.00 90.62 84 LEU A O 1
ATOM 651 N N . GLN A 1 85 ? 4.028 -3.983 12.939 1.00 89.81 85 GLN A N 1
ATOM 652 C CA . GLN A 1 85 ? 5.392 -4.295 12.513 1.00 89.81 85 GLN A CA 1
ATOM 653 C C . GLN A 1 85 ? 5.637 -5.807 12.414 1.00 89.81 85 GLN A C 1
ATOM 655 O O . GLN A 1 85 ? 6.244 -6.279 11.456 1.00 89.81 85 GLN A O 1
ATOM 660 N N . SER A 1 86 ? 5.123 -6.587 13.368 1.00 89.31 86 SER A N 1
ATOM 661 C CA . SER A 1 86 ? 5.208 -8.050 13.346 1.00 89.31 86 SER A CA 1
ATOM 662 C C . SER A 1 86 ? 4.501 -8.635 12.127 1.00 89.31 86 SER A C 1
ATOM 664 O O . SER A 1 86 ? 5.047 -9.523 11.472 1.00 89.31 86 SER A O 1
ATOM 666 N N . LEU A 1 87 ? 3.328 -8.104 11.762 1.00 86.81 87 LEU A N 1
ATOM 667 C CA . LEU A 1 87 ? 2.641 -8.498 10.534 1.00 86.81 87 LEU A CA 1
ATOM 668 C C . LEU A 1 87 ? 3.493 -8.200 9.294 1.00 86.81 87 LEU A C 1
ATOM 670 O O . LEU A 1 87 ? 3.679 -9.095 8.475 1.00 86.81 87 LEU A O 1
ATOM 674 N N . PHE A 1 88 ? 4.056 -6.992 9.184 1.00 85.56 88 PHE A N 1
ATOM 675 C CA . PHE A 1 88 ? 4.937 -6.628 8.069 1.00 85.56 88 PHE A CA 1
ATOM 676 C C . PHE A 1 88 ? 6.123 -7.595 7.953 1.00 85.56 88 PHE A C 1
ATOM 678 O O . PHE A 1 88 ? 6.348 -8.191 6.902 1.00 85.56 88 PHE A O 1
ATOM 685 N N . THR A 1 89 ? 6.845 -7.824 9.052 1.00 84.69 89 THR A N 1
ATOM 686 C CA . THR A 1 89 ? 7.996 -8.736 9.071 1.00 84.69 89 THR A CA 1
ATOM 687 C C . THR A 1 89 ? 7.585 -10.178 8.759 1.00 84.69 89 THR A C 1
ATOM 689 O O . THR A 1 89 ? 8.291 -10.863 8.024 1.00 84.69 89 THR A O 1
ATOM 692 N N . THR A 1 90 ? 6.428 -10.640 9.244 1.00 84.44 90 THR A N 1
ATOM 693 C CA . THR A 1 90 ? 5.902 -11.984 8.936 1.00 84.44 90 THR A CA 1
ATOM 694 C C . THR A 1 90 ? 5.536 -12.126 7.460 1.00 84.44 90 THR A C 1
ATOM 696 O O . THR A 1 90 ? 5.678 -13.210 6.914 1.00 84.44 90 THR A O 1
ATOM 699 N N . LEU A 1 91 ? 5.084 -11.068 6.787 1.00 80.75 91 LEU A N 1
ATOM 700 C CA . LEU A 1 91 ? 4.817 -11.127 5.349 1.00 80.75 91 LEU A CA 1
ATOM 701 C C . LEU A 1 91 ? 6.117 -11.108 4.531 1.00 80.75 91 LEU A C 1
ATOM 703 O O . LEU A 1 91 ? 6.218 -11.828 3.545 1.00 80.75 91 LEU A O 1
ATOM 707 N N . VAL A 1 92 ? 7.137 -10.358 4.958 1.00 72.12 92 VAL A N 1
ATOM 708 C CA . VAL A 1 92 ? 8.416 -10.232 4.231 1.00 72.12 92 VAL A CA 1
ATOM 709 C C . VAL A 1 92 ? 9.327 -11.451 4.402 1.00 72.12 92 VAL A C 1
ATOM 711 O O . VAL A 1 92 ? 9.876 -11.956 3.422 1.00 72.12 92 VAL A O 1
ATOM 714 N N . VAL A 1 93 ? 9.518 -11.933 5.635 1.00 62.69 93 VAL A N 1
ATOM 715 C CA . VAL A 1 93 ? 10.548 -12.939 5.955 1.00 62.69 93 VAL A CA 1
ATOM 716 C C . VAL A 1 93 ? 10.338 -14.258 5.199 1.00 62.69 93 VAL A C 1
ATOM 718 O O . VAL A 1 93 ? 11.296 -14.727 4.588 1.00 62.69 93 VAL A O 1
ATOM 721 N N . PRO A 1 94 ? 9.139 -14.864 5.152 1.00 57.59 94 PRO A N 1
ATOM 722 C CA . PRO A 1 94 ? 8.913 -16.094 4.401 1.00 57.59 94 PRO A CA 1
ATOM 723 C C . PRO A 1 94 ? 9.087 -15.910 2.894 1.00 57.59 94 PRO A C 1
ATOM 725 O O . PRO A 1 94 ? 9.607 -16.815 2.253 1.00 57.59 94 PRO A O 1
ATOM 728 N N . ILE A 1 95 ? 8.720 -14.748 2.332 1.00 55.53 95 ILE A N 1
ATOM 729 C CA . ILE A 1 95 ? 8.867 -14.474 0.892 1.00 55.53 95 ILE A CA 1
ATOM 730 C C . ILE A 1 95 ? 10.348 -14.484 0.487 1.00 55.53 95 ILE A C 1
ATOM 732 O O . ILE A 1 95 ? 10.692 -15.072 -0.535 1.00 55.53 95 ILE A O 1
ATOM 736 N N . LEU A 1 96 ? 11.240 -13.954 1.330 1.00 48.88 96 LEU A N 1
ATOM 737 C CA . LEU A 1 96 ? 12.693 -14.035 1.115 1.00 48.88 96 LEU A CA 1
ATOM 738 C C . LEU A 1 96 ? 13.241 -15.474 1.223 1.00 48.88 96 LEU A C 1
ATOM 740 O O . LEU A 1 96 ? 14.252 -15.796 0.605 1.00 48.88 96 LEU A O 1
ATOM 744 N N . HIS A 1 97 ? 12.562 -16.355 1.965 1.00 44.03 97 HIS A N 1
ATOM 745 C CA . HIS A 1 97 ? 12.949 -17.761 2.144 1.00 44.03 97 HIS A CA 1
ATOM 746 C C . HIS A 1 97 ? 12.285 -18.726 1.147 1.00 44.03 97 HIS A C 1
ATOM 748 O O . HIS A 1 97 ? 12.630 -19.905 1.142 1.00 44.03 97 HIS A O 1
ATOM 754 N N . LEU A 1 98 ? 11.398 -18.264 0.251 1.00 46.56 98 LEU A N 1
ATOM 755 C CA . LEU A 1 98 ? 10.832 -19.092 -0.832 1.00 46.56 98 LEU A CA 1
ATOM 756 C C . LEU A 1 98 ? 11.888 -19.559 -1.858 1.00 46.56 98 LEU A C 1
ATOM 758 O O . LEU A 1 98 ? 11.591 -20.401 -2.701 1.00 46.56 98 LEU A O 1
ATOM 762 N N . GLY A 1 99 ? 13.133 -19.083 -1.750 1.00 42.28 99 GLY A N 1
ATOM 763 C CA . GLY A 1 99 ? 14.306 -19.658 -2.415 1.00 42.28 99 G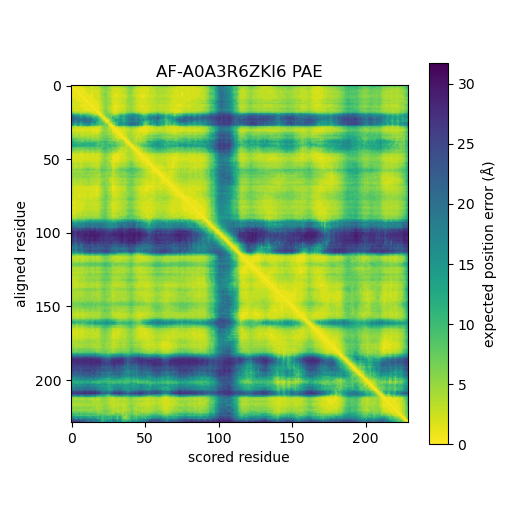LY A CA 1
ATOM 764 C C . GLY A 1 99 ? 14.879 -20.924 -1.751 1.00 42.28 99 GLY A C 1
ATOM 765 O O . GLY A 1 99 ? 15.931 -21.397 -2.179 1.00 42.28 99 GLY A O 1
ATOM 766 N N . GLN A 1 100 ? 14.249 -21.468 -0.702 1.00 34.06 100 GLN A N 1
ATOM 767 C CA . GLN A 1 100 ? 14.663 -22.693 -0.002 1.00 34.06 100 GLN A CA 1
ATOM 768 C C . GLN A 1 100 ? 13.438 -23.597 0.272 1.00 34.06 100 GLN A C 1
ATOM 770 O O . GLN A 1 100 ? 12.388 -23.106 0.695 1.00 34.06 100 GLN A O 1
ATOM 775 N N . PRO A 1 101 ? 13.520 -24.924 0.052 1.00 38.41 101 PRO A N 1
ATOM 776 C CA . PRO A 1 101 ? 12.365 -25.808 0.157 1.00 38.41 101 PRO A CA 1
ATOM 777 C C . PRO A 1 101 ? 12.066 -26.142 1.623 1.00 38.41 101 PRO A C 1
ATOM 779 O O . PRO A 1 101 ? 12.631 -27.077 2.179 1.00 38.41 101 PRO A O 1
ATOM 782 N N . ALA A 1 102 ? 11.147 -25.406 2.250 1.00 32.38 102 ALA A N 1
ATOM 783 C CA . ALA A 1 102 ? 10.500 -25.835 3.492 1.00 32.38 102 ALA A CA 1
ATOM 784 C C . ALA A 1 102 ? 9.158 -25.115 3.716 1.00 32.38 102 ALA A C 1
ATOM 786 O O . ALA A 1 102 ? 8.995 -24.332 4.649 1.00 32.38 102 ALA A O 1
ATOM 787 N N . MET A 1 103 ? 8.154 -25.400 2.881 1.00 37.03 103 MET A N 1
ATOM 788 C CA . MET A 1 103 ? 6.762 -25.093 3.225 1.00 37.03 103 MET A CA 1
ATOM 789 C C . MET A 1 103 ? 6.165 -26.249 4.027 1.00 37.03 103 MET A C 1
ATOM 791 O O . MET A 1 103 ? 5.463 -27.108 3.502 1.00 37.03 103 MET A O 1
ATOM 795 N N . SER A 1 104 ? 6.417 -26.256 5.333 1.00 31.56 104 SER A N 1
ATOM 796 C CA . SER A 1 104 ? 5.537 -26.947 6.269 1.00 31.56 104 SER A CA 1
ATOM 797 C C . SER A 1 104 ? 5.375 -26.101 7.520 1.00 31.56 104 SER A C 1
ATOM 799 O O . SER A 1 104 ? 6.352 -25.848 8.222 1.00 31.56 104 SER A O 1
ATOM 801 N N . ARG A 1 105 ? 4.114 -25.758 7.809 1.00 33.94 105 ARG A N 1
ATOM 802 C CA . ARG A 1 105 ? 3.597 -25.258 9.091 1.00 33.94 105 ARG A CA 1
ATOM 803 C C . ARG A 1 105 ? 3.564 -23.737 9.277 1.00 33.94 105 ARG A C 1
ATOM 805 O O . ARG A 1 105 ? 4.371 -23.173 10.001 1.00 33.94 105 ARG A O 1
ATOM 812 N N . TRP A 1 106 ? 2.485 -23.123 8.788 1.00 32.19 106 TRP A N 1
ATOM 813 C CA . TRP A 1 106 ? 1.923 -21.919 9.407 1.00 32.19 106 TRP A CA 1
ATOM 814 C C . TRP A 1 106 ? 0.406 -22.054 9.538 1.00 32.19 106 TRP A C 1
ATOM 816 O O . TRP A 1 106 ? -0.352 -21.798 8.614 1.00 32.19 106 TRP A O 1
ATOM 826 N N . SER A 1 107 ? -0.030 -22.475 10.723 1.00 28.06 107 SER A N 1
ATOM 827 C CA . SER A 1 107 ? -1.394 -22.300 11.213 1.00 28.06 107 SER A CA 1
ATOM 828 C C . SER A 1 107 ? -1.363 -21.208 12.283 1.00 28.06 107 SER A C 1
ATOM 830 O O . SER A 1 107 ? -1.262 -21.495 13.477 1.00 28.06 107 SER A O 1
ATOM 832 N N . ARG A 1 108 ? -1.383 -19.944 11.854 1.00 30.09 108 ARG A N 1
ATOM 833 C CA . ARG A 1 108 ? -1.781 -18.800 12.684 1.00 30.09 108 ARG A CA 1
ATOM 834 C C . ARG A 1 108 ? -2.648 -17.909 11.808 1.00 30.09 108 ARG A C 1
ATOM 836 O O . ARG A 1 108 ? -2.178 -17.384 10.807 1.00 30.09 108 ARG A O 1
ATOM 843 N N . GLY A 1 109 ? -3.934 -17.844 12.142 1.00 26.62 109 GLY A N 1
ATOM 844 C CA . GLY A 1 109 ? -4.915 -17.081 11.386 1.00 26.62 109 GLY A CA 1
ATOM 845 C C . GLY A 1 109 ? -4.603 -15.593 11.465 1.00 26.62 109 GLY A C 1
ATOM 846 O O . GLY A 1 109 ? -4.653 -15.004 12.542 1.00 26.62 109 GLY A O 1
ATOM 847 N N . TYR A 1 110 ? -4.302 -14.993 10.320 1.00 31.36 110 TYR A N 1
ATOM 848 C CA . TYR A 1 110 ? -4.329 -13.549 10.147 1.00 31.36 110 TYR A CA 1
ATOM 849 C C . TYR A 1 110 ? -5.709 -13.180 9.603 1.00 31.36 110 TYR A C 1
ATOM 851 O O . TYR A 1 110 ? -6.212 -13.803 8.671 1.00 31.36 110 TYR A O 1
ATOM 859 N N . ARG A 1 111 ? -6.358 -12.194 10.224 1.00 31.66 111 ARG A N 1
ATOM 860 C CA . ARG A 1 111 ? -7.644 -11.658 9.772 1.00 31.66 111 ARG A CA 1
ATOM 861 C C . ARG A 1 111 ? -7.372 -10.374 9.001 1.00 31.66 111 ARG A C 1
ATOM 863 O O . ARG A 1 111 ? -7.057 -9.362 9.624 1.00 31.66 111 ARG A O 1
ATOM 870 N N . ILE A 1 112 ? -7.495 -10.436 7.675 1.00 39.97 112 ILE A N 1
ATOM 871 C CA . ILE A 1 112 ? -7.399 -9.289 6.766 1.00 39.97 112 ILE A CA 1
ATOM 872 C C . ILE A 1 112 ? -8.683 -9.235 5.905 1.00 39.97 112 ILE A C 1
ATOM 874 O O . ILE A 1 112 ? -8.790 -9.882 4.879 1.00 39.97 112 ILE A O 1
ATOM 878 N N . VAL A 1 113 ? -9.658 -8.486 6.429 1.00 45.44 113 VAL A N 1
ATOM 879 C CA . VAL A 1 113 ? -10.627 -7.571 5.773 1.00 45.44 113 VAL A CA 1
ATOM 880 C C . VAL A 1 113 ? -11.722 -8.113 4.841 1.00 45.44 113 VAL A C 1
ATOM 882 O O . VAL A 1 113 ? -11.490 -8.836 3.884 1.00 45.44 113 VAL A O 1
ATOM 885 N N . PHE A 1 114 ? -12.938 -7.653 5.159 1.00 52.22 114 PHE A N 1
ATOM 886 C CA . PHE A 1 114 ? -14.258 -7.998 4.644 1.00 52.22 114 PHE A CA 1
ATOM 887 C C . PHE A 1 114 ? -14.629 -7.253 3.353 1.00 52.22 114 PHE A C 1
ATOM 889 O O . PHE A 1 114 ? -14.642 -6.034 3.376 1.00 52.22 114 PHE A O 1
ATOM 896 N N . GLY A 1 115 ? -15.036 -7.977 2.302 1.00 62.97 115 GLY A N 1
ATOM 897 C CA . GLY A 1 115 ? -15.996 -7.539 1.268 1.00 62.97 115 GLY A CA 1
ATOM 898 C C . GLY A 1 115 ? -15.677 -6.305 0.395 1.00 62.97 115 GLY A C 1
ATOM 899 O O . GLY A 1 115 ? -14.865 -5.442 0.711 1.00 62.97 115 GLY A O 1
ATOM 900 N N . GLY A 1 116 ? -16.352 -6.205 -0.753 1.00 82.75 116 GLY A N 1
ATOM 901 C CA . GLY A 1 116 ? -16.333 -5.023 -1.631 1.00 82.75 116 GLY A CA 1
ATOM 902 C C . GLY A 1 116 ? -15.185 -4.946 -2.645 1.00 82.75 116 GLY A C 1
ATOM 903 O O . GLY A 1 116 ? -15.250 -4.128 -3.560 1.00 82.75 116 GLY A O 1
ATOM 904 N N . LEU A 1 117 ? -14.157 -5.797 -2.547 1.00 89.19 117 LEU A N 1
ATOM 905 C CA . LEU A 1 117 ? -13.162 -5.947 -3.612 1.00 89.19 117 LEU A CA 1
ATOM 906 C C . LEU A 1 117 ? -13.801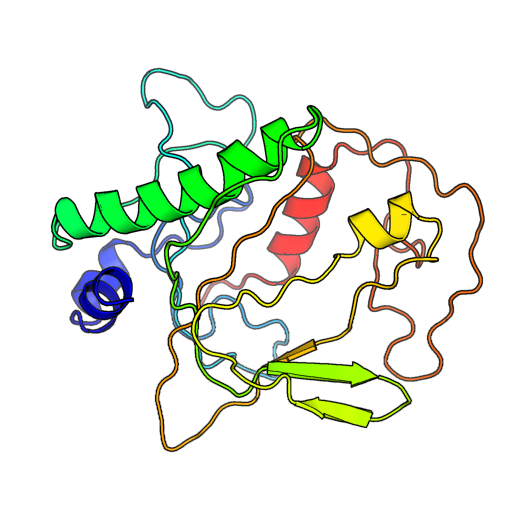 -6.635 -4.825 1.00 89.19 117 LEU A C 1
ATOM 908 O O . LEU A 1 117 ? -14.361 -7.722 -4.698 1.00 89.19 117 LEU A O 1
ATOM 912 N N . GLN A 1 118 ? -13.658 -6.037 -6.005 1.00 91.19 118 GLN A N 1
ATOM 913 C CA . GLN A 1 118 ? -14.100 -6.608 -7.275 1.00 91.19 118 GLN A CA 1
ATOM 914 C C . GLN A 1 118 ? -12.946 -6.701 -8.267 1.00 91.19 118 GLN A C 1
ATOM 916 O O . GLN A 1 118 ? -12.158 -5.765 -8.396 1.00 91.19 118 GLN A O 1
ATOM 921 N N . LEU A 1 119 ? -12.887 -7.803 -9.016 1.00 90.50 119 LEU A N 1
ATOM 922 C CA . LEU A 1 119 ? -11.988 -7.978 -10.158 1.00 90.50 119 LEU A CA 1
ATOM 923 C C . LEU A 1 119 ? -12.769 -7.839 -11.461 1.00 90.50 119 LEU A C 1
ATOM 925 O O . LEU A 1 119 ? -13.893 -8.332 -11.570 1.00 90.50 119 LEU A O 1
ATOM 929 N N . PHE A 1 120 ? -12.164 -7.214 -12.465 1.00 88.44 120 PHE A N 1
ATOM 930 C CA . PHE A 1 120 ? -12.701 -7.220 -13.817 1.00 88.44 120 PHE A CA 1
ATOM 931 C C . PHE A 1 120 ? -12.149 -8.412 -14.599 1.00 88.44 120 PHE A C 1
ATOM 933 O O . PHE A 1 120 ? -10.941 -8.528 -14.819 1.00 88.44 120 PHE A O 1
ATOM 940 N N . HIS A 1 121 ? -13.041 -9.290 -15.040 1.00 84.75 121 HIS A N 1
ATOM 941 C CA . HIS A 1 121 ? -12.713 -10.502 -15.779 1.00 84.75 121 HIS A CA 1
ATOM 942 C C . HIS A 1 121 ? -13.850 -10.832 -16.751 1.00 84.75 121 HIS A C 1
ATOM 944 O O . HIS A 1 121 ? -15.016 -10.675 -16.401 1.00 84.75 121 HIS A O 1
ATOM 950 N N . ASP A 1 122 ? -13.524 -11.244 -17.978 1.00 85.81 122 ASP A N 1
ATOM 951 C CA . ASP A 1 122 ? -14.494 -11.605 -19.025 1.00 85.81 122 ASP A CA 1
ATOM 952 C C . ASP A 1 122 ? -15.616 -10.574 -19.238 1.00 85.81 122 ASP A C 1
ATOM 954 O O . ASP A 1 122 ? -16.796 -10.903 -19.350 1.00 85.81 122 ASP A O 1
ATOM 958 N N . GLY A 1 123 ? -15.242 -9.292 -19.267 1.00 85.31 123 GLY A N 1
ATOM 959 C CA . GLY A 1 123 ? -16.174 -8.194 -19.530 1.00 85.31 123 GLY A CA 1
ATOM 960 C C . GLY A 1 123 ? -17.070 -7.808 -18.349 1.00 85.31 123 GLY A C 1
ATOM 961 O O . GLY A 1 123 ? -17.938 -6.953 -18.515 1.00 85.31 123 GLY A O 1
ATOM 962 N N . LYS A 1 124 ? -16.879 -8.403 -17.165 1.00 92.38 124 LYS A N 1
ATOM 963 C CA . LYS A 1 124 ? -17.714 -8.162 -15.982 1.00 92.38 124 LYS A CA 1
ATOM 964 C C . LYS A 1 124 ? -16.893 -7.941 -14.714 1.00 92.38 124 LYS A C 1
ATOM 966 O O . LYS A 1 124 ? -15.801 -8.479 -14.546 1.00 92.38 124 LYS A O 1
ATOM 971 N N . TRP A 1 125 ? -17.465 -7.174 -13.792 1.00 92.50 125 TRP A N 1
ATOM 972 C CA . TRP A 1 125 ? -16.976 -7.075 -12.420 1.00 92.50 125 TRP A CA 1
ATOM 973 C C . TRP A 1 125 ? -17.477 -8.270 -11.609 1.00 92.50 125 TRP A C 1
ATOM 975 O O . TRP A 1 125 ? -18.658 -8.604 -11.671 1.00 92.50 125 TRP A O 1
ATOM 985 N N . THR A 1 126 ? -16.580 -8.918 -10.872 1.00 92.69 126 THR A N 1
ATOM 986 C CA . THR A 1 126 ? -16.883 -10.076 -10.021 1.00 92.69 126 THR A CA 1
ATOM 987 C C . THR A 1 126 ? -16.370 -9.814 -8.612 1.00 92.69 126 THR A C 1
ATOM 989 O O . THR A 1 126 ? -15.213 -9.423 -8.454 1.00 92.69 126 THR A O 1
ATOM 992 N N . ASP A 1 127 ? -17.214 -10.034 -7.603 1.00 91.62 127 ASP A N 1
ATOM 993 C CA . ASP A 1 127 ? -16.828 -9.902 -6.198 1.00 91.62 127 ASP A CA 1
ATOM 994 C C . ASP A 1 127 ? -15.783 -10.944 -5.798 1.00 91.62 127 ASP A C 1
ATOM 996 O O . ASP A 1 127 ? -15.877 -12.125 -6.143 1.00 91.62 127 ASP A O 1
ATOM 1000 N N . VAL A 1 128 ? -14.795 -10.503 -5.024 1.00 89.88 128 VAL A N 1
ATOM 1001 C CA . VAL A 1 128 ? -13.872 -11.388 -4.321 1.00 89.88 128 VAL A CA 1
ATOM 1002 C C . VAL A 1 128 ? -14.500 -11.733 -2.969 1.00 89.88 128 VAL A C 1
ATOM 1004 O O . VAL A 1 128 ? -14.663 -10.840 -2.131 1.00 89.88 128 VAL A O 1
ATOM 1007 N N . PRO A 1 129 ? -14.869 -13.003 -2.722 1.00 87.12 129 PRO A N 1
ATOM 1008 C CA . PRO A 1 129 ? -15.480 -13.383 -1.460 1.00 87.12 129 PRO A CA 1
ATOM 1009 C C . PRO A 1 129 ? -14.473 -13.252 -0.317 1.00 87.12 129 PRO A C 1
ATOM 1011 O O . PRO A 1 129 ? -13.315 -13.656 -0.429 1.00 87.12 129 PRO A O 1
ATOM 1014 N N . TYR A 1 130 ? -14.938 -12.735 0.817 1.00 84.56 130 TYR A N 1
ATOM 1015 C CA . TYR A 1 130 ? -14.162 -12.772 2.048 1.00 84.56 130 TYR A CA 1
ATOM 1016 C C . TYR A 1 130 ? -14.177 -14.186 2.633 1.00 84.56 130 TYR A C 1
ATOM 1018 O O . TYR A 1 130 ? -15.240 -14.724 2.948 1.00 84.56 130 TYR A O 1
ATOM 1026 N N . ILE A 1 131 ? -12.991 -14.767 2.822 1.00 85.88 131 ILE A N 1
ATOM 1027 C CA . ILE A 1 131 ? -12.818 -16.064 3.478 1.00 85.88 131 ILE A CA 1
ATOM 1028 C C . ILE A 1 131 ? -11.977 -15.847 4.748 1.00 85.88 131 ILE A C 1
ATOM 1030 O O . ILE A 1 131 ? -10.807 -15.462 4.647 1.00 85.88 131 ILE A O 1
ATOM 1034 N N . PRO A 1 132 ? -12.532 -16.077 5.954 1.00 84.75 132 PRO A N 1
ATOM 1035 C CA . PRO A 1 132 ? -11.805 -15.881 7.205 1.00 84.75 132 PRO A CA 1
ATOM 1036 C C . PRO A 1 132 ? -10.473 -16.640 7.251 1.00 84.75 132 PRO A C 1
ATOM 1038 O O . PRO A 1 132 ? -10.410 -17.824 6.932 1.00 84.75 132 PRO A O 1
ATOM 1041 N N . GLY A 1 133 ? -9.411 -15.963 7.695 1.00 83.50 133 GLY A N 1
ATOM 1042 C CA . GLY A 1 133 ? -8.081 -16.565 7.836 1.00 83.50 133 GLY A CA 1
ATOM 1043 C C . GLY A 1 133 ? -7.290 -16.698 6.532 1.00 83.50 133 GLY A C 1
ATOM 1044 O O . GLY A 1 133 ? -6.247 -17.349 6.535 1.00 83.50 133 GLY A O 1
ATOM 1045 N N . THR A 1 134 ? -7.766 -16.102 5.435 1.00 83.12 134 THR A N 1
ATOM 1046 C CA . THR A 1 134 ? -7.083 -16.115 4.135 1.00 83.12 134 THR A CA 1
ATOM 1047 C C . THR A 1 134 ? -6.546 -14.738 3.758 1.00 83.12 134 THR A C 1
ATOM 1049 O O . THR A 1 134 ? -6.963 -13.717 4.307 1.00 83.12 134 THR A O 1
ATOM 1052 N N . LEU A 1 135 ? -5.604 -14.729 2.816 1.00 83.75 135 LEU A N 1
ATOM 1053 C CA . LEU A 1 135 ? -5.114 -13.530 2.148 1.00 83.75 135 LEU A CA 1
ATOM 1054 C C . LEU A 1 135 ? -5.531 -13.591 0.683 1.00 83.75 135 LEU A C 1
ATOM 1056 O O . LEU A 1 135 ? -5.331 -14.613 0.026 1.00 83.75 135 LEU A O 1
ATOM 1060 N N . PHE A 1 136 ? -6.059 -12.487 0.162 1.00 87.44 136 PHE A N 1
ATOM 1061 C CA . PHE A 1 136 ? -6.154 -12.301 -1.278 1.00 87.44 136 PHE A CA 1
ATOM 1062 C C . PHE A 1 136 ? -4.799 -11.819 -1.805 1.00 87.44 136 PHE A C 1
ATOM 1064 O O . PHE A 1 136 ? -4.261 -10.827 -1.315 1.00 87.44 136 PHE A O 1
ATOM 1071 N N . VAL A 1 137 ? -4.249 -12.522 -2.795 1.00 87.88 137 VAL A N 1
ATOM 1072 C CA . VAL A 1 137 ? -2.957 -12.198 -3.413 1.00 87.88 137 VAL A CA 1
ATOM 1073 C C . VAL A 1 137 ? -3.161 -12.061 -4.915 1.00 87.88 137 VAL A C 1
ATOM 1075 O O . VAL A 1 137 ? -3.750 -12.939 -5.546 1.00 87.88 137 VAL A O 1
ATOM 1078 N N . ASN A 1 138 ? -2.656 -10.976 -5.498 1.00 86.56 138 ASN A N 1
ATOM 1079 C CA . ASN A 1 138 ? -2.583 -10.801 -6.942 1.00 86.56 138 ASN A CA 1
ATOM 1080 C C . ASN A 1 138 ? -1.155 -10.447 -7.382 1.00 86.56 138 ASN A C 1
ATOM 1082 O O . ASN A 1 138 ? -0.303 -10.082 -6.575 1.00 86.56 138 ASN A O 1
ATOM 1086 N N . GLY A 1 139 ? -0.891 -10.603 -8.678 1.00 84.88 139 GLY A N 1
ATOM 1087 C CA . GLY A 1 139 ? 0.348 -10.157 -9.301 1.00 84.88 139 GLY A CA 1
ATOM 1088 C C . GLY A 1 139 ? 0.145 -8.816 -9.983 1.00 84.88 139 GLY A C 1
ATOM 1089 O O . GLY A 1 139 ? -0.782 -8.686 -10.775 1.00 84.88 139 GLY A O 1
ATOM 1090 N N . GLY A 1 140 ? 1.006 -7.841 -9.701 1.00 84.62 140 GLY A N 1
ATOM 1091 C CA . GLY A 1 140 ? 0.961 -6.534 -10.355 1.00 84.62 140 GLY A CA 1
ATOM 1092 C C . GLY A 1 140 ? 1.605 -6.514 -11.745 1.00 84.62 140 GLY A C 1
ATOM 1093 O O . GLY A 1 140 ? 2.006 -7.538 -12.311 1.00 84.62 140 GLY A O 1
ATOM 1094 N N . ASP A 1 141 ? 1.755 -5.305 -12.279 1.00 81.62 141 ASP A N 1
ATOM 1095 C CA . ASP A 1 141 ? 2.307 -5.061 -13.618 1.00 81.62 141 ASP A CA 1
ATOM 1096 C C . ASP A 1 141 ? 3.719 -5.630 -13.788 1.00 81.62 141 ASP A C 1
ATOM 1098 O O . ASP A 1 141 ? 4.032 -6.188 -14.836 1.00 81.62 141 ASP A O 1
ATOM 1102 N N . TYR A 1 142 ? 4.542 -5.580 -12.735 1.00 83.75 142 TYR A N 1
ATOM 1103 C CA . TYR A 1 142 ? 5.903 -6.114 -12.773 1.00 83.75 142 TYR A CA 1
ATOM 1104 C C . TYR A 1 142 ? 5.932 -7.643 -12.926 1.00 83.75 142 TYR A C 1
ATOM 1106 O O . TYR A 1 142 ? 6.703 -8.162 -13.724 1.00 83.75 142 TY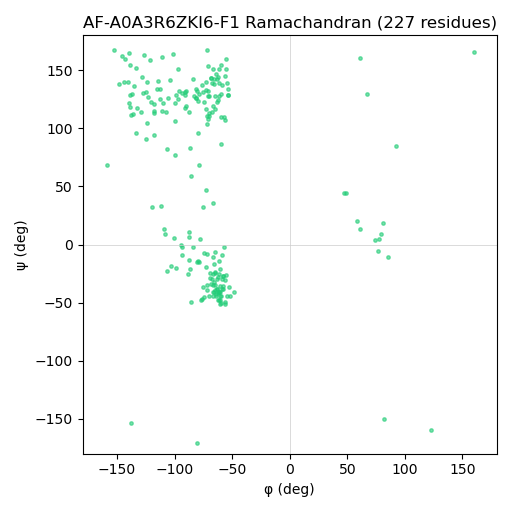R A O 1
ATOM 1114 N N . LEU A 1 143 ? 5.050 -8.388 -12.242 1.00 84.19 143 LEU A N 1
ATOM 1115 C CA . LEU A 1 143 ? 4.944 -9.841 -12.453 1.00 84.19 143 LEU A CA 1
ATOM 1116 C C . LEU A 1 143 ? 4.423 -10.163 -13.860 1.00 84.19 143 LEU A C 1
ATOM 1118 O O . LEU A 1 143 ? 4.843 -11.140 -14.478 1.00 84.19 143 LEU A O 1
ATOM 1122 N N . SER A 1 144 ? 3.525 -9.324 -14.379 1.00 82.94 144 SER A N 1
ATOM 1123 C CA . SER A 1 144 ? 3.054 -9.469 -15.758 1.00 82.94 144 SER A CA 1
ATOM 1124 C C . SER A 1 144 ? 4.200 -9.292 -16.751 1.00 82.94 144 SER A C 1
ATOM 1126 O O . SER A 1 144 ? 4.319 -10.084 -17.678 1.00 82.94 144 SER A O 1
ATOM 1128 N N . LEU A 1 145 ? 5.079 -8.312 -16.520 1.00 80.81 145 LEU A N 1
ATOM 1129 C CA . LEU A 1 145 ? 6.294 -8.107 -17.306 1.00 80.81 145 LEU A CA 1
ATOM 1130 C C . LEU A 1 145 ? 7.232 -9.320 -17.236 1.00 80.81 145 LEU A C 1
ATOM 1132 O O . LEU A 1 145 ? 7.614 -9.846 -18.273 1.00 80.81 145 LEU A O 1
ATOM 1136 N N . LEU A 1 146 ? 7.550 -9.812 -16.033 1.00 81.4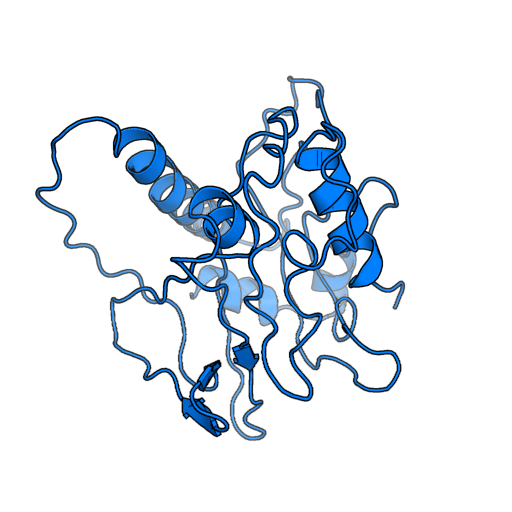4 146 LEU A N 1
ATOM 1137 C CA . LEU A 1 146 ? 8.458 -10.956 -15.846 1.00 81.44 146 LEU A CA 1
ATOM 1138 C C . LEU A 1 146 ? 7.982 -12.252 -16.515 1.00 81.44 146 LEU A C 1
ATOM 1140 O O . LEU A 1 146 ? 8.775 -13.166 -16.727 1.00 81.44 146 LEU A O 1
ATOM 1144 N N . THR A 1 147 ? 6.687 -12.355 -16.801 1.00 81.50 147 THR A N 1
ATOM 1145 C CA . THR A 1 147 ? 6.068 -13.552 -17.380 1.00 81.50 147 THR A CA 1
ATOM 1146 C C . THR A 1 147 ? 5.646 -13.347 -18.833 1.00 81.50 147 THR A C 1
ATOM 1148 O O . THR A 1 147 ? 4.863 -14.150 -19.352 1.00 81.50 147 THR A O 1
ATOM 1151 N N . ASP A 1 148 ? 6.118 -12.272 -19.476 1.00 77.31 148 ASP A N 1
ATOM 1152 C CA . ASP A 1 148 ? 5.728 -11.863 -20.830 1.00 77.31 148 ASP A CA 1
ATOM 1153 C C . ASP A 1 148 ? 4.196 -11.897 -21.018 1.00 77.31 148 ASP A C 1
ATOM 1155 O O . ASP A 1 148 ? 3.662 -12.441 -21.985 1.00 77.31 148 ASP A O 1
ATOM 1159 N N . GLY A 1 149 ? 3.451 -11.388 -20.034 1.00 75.62 149 GLY A N 1
ATOM 1160 C CA . GLY A 1 149 ? 1.989 -11.310 -20.057 1.00 75.62 149 GLY A CA 1
ATOM 1161 C C . GLY A 1 149 ? 1.242 -12.636 -19.856 1.00 75.62 149 GLY A C 1
ATOM 1162 O O . GLY A 1 149 ? 0.007 -12.636 -19.904 1.00 75.62 149 GLY A O 1
ATOM 1163 N N . THR A 1 150 ? 1.943 -13.751 -19.603 1.00 80.69 150 THR A N 1
ATOM 1164 C CA . THR A 1 150 ? 1.317 -15.035 -19.225 1.00 80.69 150 THR A CA 1
ATOM 1165 C C . THR A 1 150 ? 0.518 -14.867 -17.934 1.00 80.69 150 THR A C 1
ATOM 1167 O O . THR A 1 150 ? -0.631 -15.303 -17.851 1.00 80.69 150 THR A O 1
ATOM 1170 N N . TRP A 1 151 ? 1.090 -14.170 -16.946 1.00 81.44 151 TRP A N 1
ATOM 1171 C CA . TRP A 1 151 ? 0.341 -13.656 -15.805 1.00 81.44 151 TRP A CA 1
ATOM 1172 C C . TRP A 1 151 ? -0.158 -12.252 -16.120 1.00 81.44 151 TRP A C 1
ATOM 1174 O O . TRP A 1 151 ? 0.593 -11.396 -16.582 1.00 81.44 151 TRP A O 1
ATOM 1184 N N . ARG A 1 152 ? -1.446 -12.006 -15.875 1.00 79.88 152 ARG A N 1
ATOM 1185 C CA . ARG A 1 152 ? -2.087 -10.722 -16.170 1.00 79.88 152 ARG A CA 1
ATOM 1186 C C . ARG A 1 152 ? -2.418 -9.986 -14.880 1.00 79.88 152 ARG A C 1
ATOM 1188 O O . ARG A 1 152 ? -3.208 -10.482 -14.086 1.00 79.88 152 ARG A O 1
ATOM 1195 N N . SER A 1 153 ? -1.884 -8.775 -14.740 1.00 83.31 153 SER A N 1
ATOM 1196 C CA . SER A 1 153 ? -2.199 -7.836 -13.658 1.00 83.31 153 SER A CA 1
ATOM 1197 C C . SER A 1 153 ? -3.701 -7.535 -13.629 1.00 83.31 153 SER A C 1
ATOM 1199 O O . SER A 1 153 ? -4.208 -6.939 -14.589 1.00 83.31 153 SER A O 1
ATOM 1201 N N . PRO A 1 154 ? -4.464 -7.998 -12.624 1.00 84.44 154 PRO A N 1
ATOM 1202 C CA . PRO A 1 154 ? -5.912 -7.881 -12.658 1.00 84.44 154 PRO A CA 1
ATOM 1203 C C . PRO A 1 154 ? -6.339 -6.434 -12.417 1.00 84.44 154 PRO A C 1
ATOM 1205 O O . PRO A 1 154 ? -5.911 -5.786 -11.459 1.00 84.44 154 PRO A O 1
ATOM 1208 N N . VAL A 1 155 ? -7.248 -5.945 -13.261 1.00 86.25 155 VAL A N 1
ATOM 1209 C CA . VAL A 1 155 ? -7.961 -4.699 -12.971 1.00 86.25 155 VAL A CA 1
ATOM 1210 C C . VAL A 1 155 ? -8.917 -4.983 -11.830 1.00 86.25 155 VAL A C 1
ATOM 1212 O O . VAL A 1 155 ? -9.687 -5.943 -11.880 1.00 86.25 155 VAL A O 1
ATOM 1215 N N . HIS A 1 156 ? -8.847 -4.160 -10.799 1.00 86.88 156 HIS A N 1
ATOM 1216 C CA . HIS A 1 156 ? -9.645 -4.324 -9.605 1.00 86.88 156 HIS A CA 1
ATOM 1217 C C . HIS A 1 156 ? -10.151 -2.971 -9.125 1.00 86.88 156 HIS A C 1
ATOM 1219 O O . HIS A 1 156 ? -9.566 -1.933 -9.426 1.00 86.88 156 HIS A O 1
ATOM 1225 N N . ARG A 1 157 ? -11.264 -2.996 -8.403 1.00 85.75 157 ARG A N 1
ATOM 1226 C CA . ARG A 1 157 ? -11.830 -1.827 -7.740 1.00 85.75 157 ARG A CA 1
ATOM 1227 C C . ARG A 1 157 ? -12.346 -2.222 -6.375 1.00 85.75 157 ARG A C 1
ATOM 1229 O O . ARG A 1 157 ? -12.579 -3.399 -6.103 1.00 85.75 157 ARG A O 1
ATOM 1236 N N . VAL A 1 158 ? -12.586 -1.217 -5.559 1.00 85.81 158 VAL A N 1
ATOM 1237 C CA . VAL A 1 158 ? -13.280 -1.380 -4.295 1.00 85.81 158 VAL A CA 1
ATOM 1238 C C . VAL A 1 158 ? -14.619 -0.669 -4.410 1.00 85.81 158 VAL A C 1
ATOM 1240 O O . VAL A 1 158 ? -14.680 0.496 -4.792 1.00 85.81 158 VAL A O 1
ATOM 1243 N N . VAL A 1 159 ? -15.696 -1.395 -4.135 1.00 85.31 159 VAL A N 1
ATOM 1244 C CA . VAL A 1 159 ? -17.040 -0.836 -4.028 1.00 85.31 159 VAL A CA 1
ATOM 1245 C C . VAL A 1 159 ? -17.263 -0.435 -2.574 1.00 85.31 159 VAL A C 1
ATOM 1247 O O . VAL A 1 159 ? -16.947 -1.191 -1.646 1.00 85.31 159 VAL A O 1
ATOM 1250 N N . ASN A 1 160 ? -17.759 0.784 -2.385 1.00 77.50 160 ASN A N 1
ATOM 1251 C CA . ASN A 1 160 ? -18.107 1.292 -1.068 1.00 77.50 160 ASN A CA 1
ATOM 1252 C C . ASN A 1 160 ? -19.487 0.775 -0.669 1.00 77.50 160 ASN A C 1
ATOM 1254 O O . ASN A 1 160 ? -20.422 0.807 -1.470 1.00 77.50 160 ASN A O 1
ATOM 1258 N N . ASP A 1 161 ? -19.578 0.302 0.567 1.00 73.38 161 ASP A N 1
ATOM 1259 C CA . ASP A 1 161 ? -20.843 0.094 1.253 1.00 73.38 161 ASP A CA 1
ATOM 1260 C C . ASP A 1 161 ? -21.156 1.390 2.008 1.00 73.38 161 ASP A C 1
ATOM 1262 O O . ASP A 1 161 ? -20.284 1.934 2.683 1.00 73.38 161 ASP A O 1
ATOM 1266 N N . VAL A 1 162 ? -22.362 1.926 1.834 1.00 69.44 162 VAL A N 1
ATOM 1267 C CA . VAL A 1 162 ? -22.787 3.168 2.498 1.00 69.44 162 VAL A CA 1
ATOM 1268 C C . VAL A 1 162 ? -23.203 2.936 3.950 1.00 69.44 162 VAL A C 1
ATOM 1270 O O . VAL A 1 162 ? -23.339 3.899 4.697 1.00 69.44 162 VAL A O 1
ATOM 1273 N N . GLU A 1 163 ? -23.415 1.681 4.349 1.00 72.69 163 GLU A N 1
ATOM 1274 C CA . GLU A 1 163 ? -23.911 1.330 5.682 1.00 72.69 163 GLU A CA 1
ATOM 1275 C C . GLU A 1 163 ? -22.799 0.911 6.652 1.00 72.69 163 GLU A C 1
ATOM 1277 O O . GLU A 1 163 ? -22.998 0.966 7.866 1.00 72.69 163 GLU A O 1
ATOM 1282 N N . HIS A 1 164 ? -21.631 0.502 6.144 1.00 76.06 164 HIS A N 1
ATOM 1283 C CA . HIS A 1 164 ? -20.582 -0.101 6.965 1.00 76.06 164 HIS A CA 1
ATOM 1284 C C . HIS A 1 164 ? -19.183 0.395 6.602 1.00 76.06 164 HIS A C 1
ATOM 1286 O O . HIS A 1 164 ? -18.729 0.263 5.462 1.00 76.06 164 HIS A O 1
ATOM 1292 N N . ASP A 1 165 ? -18.447 0.840 7.621 1.00 78.44 165 ASP A N 1
ATOM 1293 C CA . ASP A 1 165 ? -17.017 1.095 7.497 1.00 78.44 165 ASP A CA 1
ATOM 1294 C C . ASP A 1 165 ? -16.241 -0.212 7.309 1.00 78.44 165 ASP A C 1
ATOM 1296 O O . ASP A 1 165 ? -16.522 -1.253 7.916 1.00 78.44 165 ASP A O 1
ATOM 1300 N N . ARG A 1 166 ? -15.201 -0.148 6.476 1.00 84.50 166 ARG A N 1
ATOM 1301 C CA . ARG A 1 166 ? -14.319 -1.279 6.187 1.00 84.50 166 ARG A CA 1
ATOM 1302 C C . ARG A 1 166 ? -12.864 -0.855 6.278 1.00 84.50 166 ARG A C 1
ATOM 1304 O O . ARG A 1 166 ? -12.358 -0.125 5.433 1.00 84.50 166 ARG A O 1
ATOM 1311 N N . THR A 1 167 ? -12.148 -1.462 7.212 1.00 86.06 167 THR A N 1
ATOM 1312 C CA . THR A 1 167 ? -10.694 -1.313 7.331 1.00 86.06 167 THR A CA 1
ATOM 1313 C C . THR A 1 167 ? -10.000 -2.389 6.519 1.00 86.06 167 THR A C 1
ATOM 1315 O O . THR A 1 167 ? -10.173 -3.540 6.891 1.00 86.06 167 THR A O 1
ATOM 1318 N N . SER A 1 168 ? -9.213 -2.049 5.484 1.00 87.00 168 SER A N 1
ATOM 1319 C CA . SER A 1 168 ? -8.317 -2.942 4.707 1.00 87.00 168 SER A CA 1
ATOM 1320 C C . SER A 1 168 ? -6.860 -2.891 5.185 1.00 87.00 168 SER A C 1
ATOM 1322 O O . SER A 1 168 ? -6.409 -1.848 5.643 1.00 87.00 168 SER A O 1
ATOM 1324 N N . LEU A 1 169 ? -6.097 -3.980 5.025 1.00 87.69 169 LEU A N 1
ATOM 1325 C CA . LEU A 1 169 ? -4.630 -3.934 5.086 1.00 87.69 169 LEU A CA 1
ATOM 1326 C C . LEU A 1 169 ? -4.068 -4.439 3.764 1.00 87.69 169 LEU A C 1
ATOM 1328 O O . LEU A 1 169 ? -4.361 -5.561 3.357 1.00 87.69 169 LEU A O 1
ATOM 1332 N N . VAL A 1 170 ? -3.269 -3.602 3.108 1.00 86.81 170 VAL A N 1
ATOM 1333 C CA . VAL A 1 170 ? -2.643 -3.900 1.819 1.00 86.81 170 VAL A CA 1
ATOM 1334 C C . VAL A 1 170 ? -1.134 -3.944 2.015 1.00 86.81 170 VAL A C 1
ATOM 1336 O O . VAL A 1 170 ? -0.561 -3.077 2.671 1.00 86.81 170 VAL A O 1
ATOM 1339 N N . PHE A 1 171 ? -0.497 -4.968 1.458 1.00 86.69 171 PHE A N 1
ATOM 1340 C CA . PHE A 1 171 ? 0.949 -5.137 1.481 1.00 86.69 171 PHE A CA 1
ATOM 1341 C C . PHE A 1 171 ? 1.457 -5.245 0.046 1.00 86.69 171 PHE A C 1
ATOM 1343 O O . PHE A 1 171 ? 0.979 -6.084 -0.719 1.00 86.69 171 PHE A O 1
ATOM 1350 N N . PHE A 1 172 ? 2.432 -4.409 -0.306 1.00 85.31 172 PHE A N 1
ATOM 1351 C CA . PHE A 1 172 ? 3.078 -4.448 -1.610 1.00 85.31 172 PHE A CA 1
ATOM 1352 C C . PHE A 1 172 ? 4.477 -5.047 -1.488 1.00 85.31 172 PHE A C 1
ATOM 1354 O O . PHE A 1 172 ? 5.297 -4.569 -0.706 1.00 85.31 172 PHE A O 1
ATOM 1361 N N . TYR A 1 173 ? 4.747 -6.074 -2.294 1.00 85.69 173 TYR A N 1
ATOM 1362 C CA . TYR A 1 173 ? 6.072 -6.665 -2.434 1.00 85.69 173 TYR A CA 1
ATOM 1363 C C . TYR A 1 173 ? 6.656 -6.273 -3.788 1.00 85.69 173 TYR A C 1
ATOM 1365 O O . TYR A 1 173 ? 6.130 -6.663 -4.833 1.00 85.69 173 TYR A O 1
ATOM 1373 N N . TYR A 1 174 ? 7.727 -5.487 -3.758 1.00 85.38 174 TYR A N 1
ATOM 1374 C CA . TYR A 1 174 ? 8.362 -4.930 -4.944 1.00 85.38 174 TYR A CA 1
ATOM 1375 C C . TYR A 1 174 ? 9.833 -5.343 -5.048 1.00 85.38 174 TYR A C 1
ATOM 1377 O O . TYR A 1 174 ? 10.432 -5.704 -4.033 1.00 85.38 174 TYR A O 1
ATOM 1385 N N . PRO A 1 175 ? 10.420 -5.279 -6.257 1.00 86.62 175 PRO A N 1
ATOM 1386 C CA . PRO A 1 175 ? 11.867 -5.335 -6.433 1.00 86.62 175 PRO A CA 1
ATOM 1387 C C . PRO A 1 175 ? 12.600 -4.264 -5.619 1.00 86.62 175 PRO A C 1
ATOM 1389 O O . PRO A 1 175 ? 12.025 -3.227 -5.276 1.00 86.62 175 PRO A O 1
ATOM 1392 N N . ASP A 1 176 ? 13.893 -4.494 -5.382 1.00 87.44 176 ASP A N 1
ATOM 1393 C CA . ASP A 1 176 ? 14.781 -3.476 -4.820 1.00 87.44 176 ASP A CA 1
ATOM 1394 C C . ASP A 1 176 ? 14.771 -2.201 -5.671 1.00 87.44 176 ASP A C 1
ATOM 1396 O O . ASP A 1 176 ? 14.592 -2.248 -6.889 1.00 87.44 176 ASP A O 1
ATOM 1400 N N . TYR A 1 177 ? 15.013 -1.055 -5.033 1.00 86.75 177 TYR A N 1
ATOM 1401 C CA . TYR A 1 177 ? 15.005 0.252 -5.697 1.00 86.75 177 TYR A CA 1
ATOM 1402 C C . TYR A 1 177 ? 15.902 0.276 -6.949 1.00 86.75 177 TYR A C 1
ATOM 1404 O O . TYR A 1 177 ? 15.484 0.745 -8.007 1.00 86.75 177 TYR A O 1
ATOM 1412 N N . ASP A 1 178 ? 17.108 -0.287 -6.841 1.00 89.12 178 ASP A N 1
ATOM 1413 C CA . ASP A 1 178 ? 18.104 -0.324 -7.918 1.00 89.12 178 ASP A CA 1
ATOM 1414 C C . ASP A 1 178 ? 17.911 -1.485 -8.909 1.00 89.12 178 ASP A C 1
ATOM 1416 O O . ASP A 1 178 ? 18.660 -1.598 -9.888 1.00 89.12 178 ASP A O 1
ATOM 1420 N N . ALA A 1 179 ? 16.917 -2.354 -8.684 1.00 87.69 179 ALA A N 1
ATOM 1421 C CA . ALA A 1 179 ? 16.618 -3.453 -9.590 1.00 87.69 179 ALA A CA 1
ATOM 1422 C C . ALA A 1 179 ? 16.230 -2.898 -10.963 1.00 87.69 179 ALA A C 1
ATOM 1424 O O . ALA A 1 179 ? 15.357 -2.041 -11.086 1.00 87.69 179 ALA A O 1
ATOM 1425 N N . ARG A 1 180 ? 16.888 -3.384 -12.015 1.00 85.75 180 ARG A N 1
ATOM 1426 C CA . ARG A 1 180 ? 16.635 -2.916 -13.380 1.00 85.75 180 ARG A CA 1
ATOM 1427 C C . ARG A 1 180 ? 15.372 -3.566 -13.921 1.00 85.75 180 ARG A C 1
ATOM 1429 O O . ARG A 1 180 ? 15.254 -4.791 -13.894 1.00 85.75 180 ARG A O 1
ATOM 1436 N N . ILE A 1 181 ? 14.467 -2.748 -14.455 1.00 83.25 181 ILE A N 1
ATOM 1437 C CA . ILE A 1 181 ? 13.306 -3.246 -15.192 1.00 83.25 181 ILE A CA 1
ATOM 1438 C C . ILE A 1 181 ? 13.827 -3.992 -16.433 1.00 83.25 181 ILE A C 1
ATOM 1440 O O . ILE A 1 181 ? 14.584 -3.404 -17.215 1.00 83.25 181 ILE A O 1
ATOM 1444 N N . PRO A 1 182 ? 13.486 -5.280 -16.617 1.00 78.31 182 PRO A N 1
ATOM 1445 C CA . PRO A 1 182 ? 13.978 -6.047 -17.751 1.00 78.31 182 PRO A CA 1
ATOM 1446 C C . PRO A 1 182 ? 13.408 -5.506 -19.070 1.00 78.31 182 PRO A C 1
ATOM 1448 O O . PRO A 1 182 ? 12.294 -4.975 -19.095 1.00 78.31 182 PRO A O 1
ATOM 1451 N N . PRO A 1 183 ? 14.147 -5.651 -20.184 1.00 75.50 183 PRO A N 1
ATOM 1452 C CA . PRO A 1 183 ? 13.636 -5.278 -21.493 1.00 75.50 183 PRO A CA 1
ATOM 1453 C C . PRO A 1 183 ? 12.417 -6.135 -21.849 1.00 75.50 183 PRO A C 1
ATOM 1455 O O . PRO A 1 183 ? 12.373 -7.329 -21.554 1.00 75.50 183 PRO A O 1
ATOM 1458 N N . ILE A 1 184 ? 11.443 -5.531 -22.526 1.00 70.69 184 ILE A N 1
ATOM 1459 C CA . ILE A 1 184 ? 10.245 -6.230 -22.997 1.00 70.69 184 ILE A CA 1
ATOM 1460 C C . ILE A 1 184 ? 10.661 -7.140 -24.164 1.00 70.69 184 ILE A C 1
ATOM 1462 O O . ILE A 1 184 ? 10.928 -6.663 -25.267 1.00 70.69 184 ILE A O 1
ATOM 1466 N N . ALA A 1 185 ? 10.765 -8.449 -23.917 1.00 61.78 185 ALA A N 1
ATOM 1467 C CA . ALA A 1 185 ? 11.334 -9.410 -24.868 1.00 61.78 185 ALA A CA 1
ATOM 1468 C C . ALA A 1 185 ? 10.450 -9.635 -26.107 1.00 61.78 185 ALA A C 1
ATOM 1470 O O . ALA A 1 185 ? 10.945 -9.931 -27.197 1.00 61.78 185 ALA A O 1
ATOM 1471 N N . LYS A 1 186 ? 9.133 -9.482 -25.952 1.00 56.00 186 LYS A N 1
ATOM 1472 C CA . LYS A 1 186 ? 8.150 -9.524 -27.035 1.00 56.00 186 LYS A CA 1
ATOM 1473 C C . LYS A 1 186 ? 7.155 -8.399 -26.817 1.00 56.00 186 LYS A C 1
ATOM 1475 O O . LYS A 1 186 ? 6.588 -8.303 -25.734 1.00 56.00 186 LYS A O 1
ATOM 1480 N N . ALA A 1 187 ? 6.905 -7.598 -27.854 1.00 52.28 187 ALA A N 1
ATOM 1481 C CA . ALA A 1 187 ? 5.706 -6.770 -27.930 1.00 52.28 187 ALA A CA 1
ATOM 1482 C C . ALA A 1 187 ? 4.504 -7.721 -27.882 1.00 52.28 187 ALA A C 1
ATOM 1484 O O . ALA A 1 187 ? 4.067 -8.260 -28.900 1.00 52.28 187 ALA A O 1
ATOM 1485 N N . THR A 1 188 ? 4.057 -8.063 -26.678 1.00 50.38 188 THR A N 1
ATOM 1486 C CA . THR A 1 188 ? 2.912 -8.936 -26.520 1.00 50.38 188 THR A CA 1
ATOM 1487 C C . THR A 1 188 ? 1.706 -8.102 -26.894 1.00 50.38 188 THR A C 1
ATOM 1489 O O . THR A 1 188 ? 1.366 -7.119 -26.246 1.00 50.38 188 THR A O 1
ATOM 1492 N N . THR A 1 189 ? 1.031 -8.513 -27.961 1.00 47.09 189 THR A N 1
ATOM 1493 C CA . THR A 1 189 ? -0.303 -8.056 -28.361 1.00 47.09 189 THR A CA 1
ATOM 1494 C C . THR A 1 189 ? -1.367 -8.490 -27.348 1.00 47.09 189 THR A C 1
ATOM 1496 O O . THR A 1 189 ? -2.501 -8.792 -27.707 1.00 47.09 189 THR A O 1
ATOM 1499 N N . ALA A 1 190 ? -1.037 -8.505 -26.052 1.00 48.34 190 ALA A N 1
ATOM 1500 C CA . ALA A 1 190 ? -2.001 -8.551 -24.968 1.00 48.34 190 ALA A CA 1
ATOM 1501 C C . ALA A 1 190 ? -2.693 -7.182 -24.848 1.00 48.34 190 ALA A C 1
ATOM 1503 O O . ALA A 1 190 ? -2.832 -6.627 -23.761 1.00 48.34 190 ALA A O 1
ATOM 1504 N N . THR A 1 191 ? -3.140 -6.632 -25.979 1.00 49.25 191 THR A N 1
ATOM 1505 C CA . THR A 1 191 ? -4.104 -5.549 -26.016 1.00 49.25 191 THR A CA 1
ATOM 1506 C C . THR A 1 191 ? -5.356 -6.071 -25.335 1.00 49.25 191 THR A C 1
ATOM 1508 O O . THR A 1 191 ? -6.041 -6.972 -25.824 1.00 49.25 191 THR A O 1
ATOM 1511 N N . ARG A 1 192 ? -5.640 -5.545 -24.143 1.00 53.88 192 ARG A N 1
ATOM 1512 C CA . ARG A 1 192 ? -6.941 -5.753 -23.514 1.00 53.88 192 ARG A CA 1
ATOM 1513 C C . ARG A 1 192 ? -7.957 -5.014 -24.382 1.00 53.88 192 ARG A C 1
ATOM 1515 O O . ARG A 1 192 ? -7.804 -3.808 -24.562 1.00 53.88 192 ARG A O 1
ATOM 1522 N N . PRO A 1 193 ? -8.956 -5.691 -24.965 1.00 49.09 193 PRO A N 1
ATOM 1523 C CA . PRO A 1 193 ? -9.960 -4.994 -25.750 1.00 49.09 193 PRO A CA 1
ATOM 1524 C C . PRO A 1 193 ? -10.749 -4.013 -24.866 1.00 49.09 193 PRO A C 1
ATOM 1526 O O . PRO A 1 193 ? -11.059 -4.308 -23.711 1.00 49.09 193 PRO A O 1
ATOM 1529 N N . GLY A 1 194 ? -11.097 -2.851 -25.424 1.00 57.00 194 GLY A N 1
ATOM 1530 C CA . GLY A 1 194 ? -11.975 -1.864 -24.786 1.00 57.00 194 GLY A CA 1
ATOM 1531 C C . GLY A 1 194 ? -11.290 -0.946 -23.765 1.00 57.00 194 GLY A C 1
ATOM 1532 O O . GLY A 1 194 ? -10.108 -0.637 -23.881 1.00 57.00 194 GLY A O 1
ATOM 1533 N N . LEU A 1 195 ? -12.053 -0.501 -22.759 1.00 51.22 195 LEU A N 1
ATOM 1534 C CA . LEU A 1 195 ? -11.691 0.533 -21.767 1.00 51.22 195 LEU A CA 1
ATOM 1535 C C . LEU A 1 195 ? -10.424 0.221 -20.935 1.00 51.22 195 LEU A C 1
ATOM 1537 O O . LEU A 1 195 ? -9.951 1.069 -20.190 1.00 51.22 195 LEU A O 1
ATOM 1541 N N . LEU A 1 196 ? -9.880 -0.996 -21.040 1.00 56.00 196 LEU A N 1
ATOM 1542 C CA . LEU A 1 196 ? -8.753 -1.484 -20.241 1.00 56.00 196 LEU A CA 1
ATOM 1543 C C . LEU A 1 196 ? -7.446 -1.629 -21.027 1.00 56.00 196 LEU A C 1
ATOM 1545 O O . LEU A 1 196 ? -6.497 -2.207 -20.5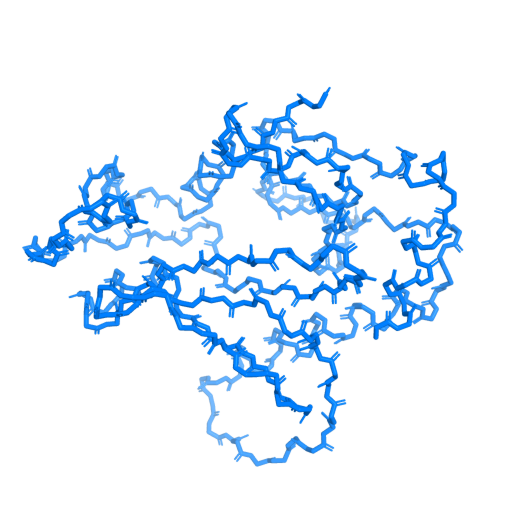00 1.00 56.00 196 LEU A O 1
ATOM 1549 N N . ALA A 1 197 ? -7.386 -1.148 -22.272 1.00 53.94 197 ALA A N 1
ATOM 1550 C CA . ALA A 1 197 ? -6.216 -1.304 -23.138 1.00 53.94 197 ALA A CA 1
ATOM 1551 C C . ALA A 1 197 ? -4.908 -0.761 -22.522 1.00 53.94 197 ALA A C 1
ATOM 1553 O O . ALA A 1 197 ? -3.858 -1.348 -22.760 1.00 53.94 197 ALA A O 1
ATOM 1554 N N . ASN A 1 198 ? -4.988 0.273 -21.672 1.00 58.56 198 ASN A N 1
ATOM 1555 C CA . ASN A 1 198 ? -3.834 1.039 -21.169 1.00 58.56 198 ASN A CA 1
ATOM 1556 C C . ASN A 1 198 ? -3.677 0.984 -19.636 1.00 58.56 198 ASN A C 1
ATOM 1558 O O . ASN A 1 198 ? -3.314 1.967 -19.000 1.00 58.56 198 ASN A O 1
ATOM 1562 N N . VAL A 1 199 ? -4.055 -0.128 -19.001 1.00 63.06 199 VAL A N 1
ATOM 1563 C CA . VAL A 1 199 ? -4.001 -0.245 -17.526 1.00 63.06 199 VAL A CA 1
ATOM 1564 C C . VAL A 1 199 ? -2.706 -0.865 -17.001 1.00 63.06 199 VAL A C 1
ATOM 1566 O O . VAL A 1 199 ? -2.499 -0.874 -15.793 1.00 63.06 199 VAL A O 1
ATOM 1569 N N . ASN A 1 200 ? -1.851 -1.406 -17.878 1.00 66.75 200 ASN A N 1
ATOM 1570 C CA . ASN A 1 200 ? -0.533 -1.919 -17.501 1.00 66.75 200 ASN A CA 1
ATOM 1571 C C . ASN A 1 200 ? 0.553 -1.117 -18.219 1.00 66.75 200 ASN A C 1
ATOM 1573 O O . ASN A 1 200 ? 0.966 -1.471 -19.324 1.00 66.75 200 ASN A O 1
ATOM 1577 N N . THR A 1 201 ? 1.057 -0.104 -17.518 1.00 65.56 201 THR A N 1
ATOM 1578 C CA . THR A 1 201 ? 2.019 0.873 -18.040 1.00 65.56 201 THR A CA 1
ATOM 1579 C C . THR A 1 201 ? 3.391 0.282 -18.398 1.00 65.56 201 THR A C 1
ATOM 1581 O O . THR A 1 201 ? 4.190 0.911 -19.086 1.00 65.56 201 THR A O 1
ATOM 1584 N N . LEU A 1 202 ? 3.705 -0.927 -17.910 1.00 68.31 202 LEU A N 1
ATOM 1585 C CA . LEU A 1 202 ? 4.966 -1.618 -18.211 1.00 68.31 202 LEU A CA 1
ATOM 1586 C C . LEU A 1 202 ? 4.890 -2.475 -19.479 1.00 68.31 202 LEU A C 1
ATOM 1588 O O . LEU A 1 202 ? 5.923 -2.743 -20.083 1.00 68.31 202 LEU A O 1
ATOM 1592 N N . LEU A 1 203 ? 3.697 -2.933 -19.870 1.00 66.81 203 LEU A N 1
ATOM 1593 C CA . LEU A 1 203 ? 3.497 -3.761 -21.068 1.00 66.81 203 LEU A CA 1
ATOM 1594 C C . LEU A 1 203 ? 2.902 -2.981 -22.247 1.00 66.81 203 LEU A C 1
ATOM 1596 O O . LEU A 1 203 ? 3.011 -3.435 -23.381 1.00 66.81 203 LEU A O 1
ATOM 1600 N N . ASP A 1 204 ? 2.294 -1.818 -22.007 1.00 64.38 204 ASP A N 1
ATOM 1601 C CA . ASP A 1 204 ? 1.710 -0.958 -23.047 1.00 64.38 204 ASP A CA 1
ATOM 1602 C C . ASP A 1 204 ? 2.711 0.035 -23.673 1.00 64.38 204 ASP A C 1
ATOM 1604 O O . ASP A 1 204 ? 2.328 0.875 -24.486 1.00 64.38 204 ASP A O 1
ATOM 1608 N N . HIS A 1 205 ? 3.997 -0.080 -23.317 1.00 64.25 205 HIS A N 1
ATOM 1609 C CA . HIS A 1 205 ? 5.098 0.776 -23.771 1.00 64.25 205 HIS A CA 1
ATOM 1610 C C . HIS A 1 205 ? 4.962 2.266 -23.399 1.00 64.25 205 HIS A C 1
ATOM 1612 O O . HIS A 1 205 ? 5.724 3.086 -23.916 1.00 64.25 205 HIS A O 1
ATOM 1618 N N . THR A 1 206 ? 4.042 2.635 -22.499 1.00 61.56 206 THR A N 1
ATOM 1619 C CA . THR A 1 206 ? 3.949 4.011 -21.973 1.00 61.56 206 THR A CA 1
ATOM 1620 C C . THR A 1 206 ? 5.150 4.370 -21.102 1.00 61.56 206 THR A C 1
ATOM 1622 O O . THR A 1 206 ? 5.573 5.525 -21.083 1.00 61.56 206 THR A O 1
ATOM 1625 N N . VAL A 1 207 ? 5.747 3.377 -20.439 1.00 61.62 207 VAL A N 1
ATOM 1626 C CA . VAL A 1 207 ? 7.049 3.489 -19.779 1.00 61.62 207 VAL A CA 1
ATOM 1627 C C . VAL A 1 207 ? 8.107 2.888 -20.694 1.00 61.62 207 VAL A C 1
ATOM 1629 O O . VAL A 1 207 ? 8.036 1.716 -21.073 1.00 61.62 207 VAL A O 1
ATOM 1632 N N . ALA A 1 208 ? 9.102 3.691 -21.067 1.00 58.47 208 ALA A N 1
ATOM 1633 C CA . ALA A 1 208 ? 10.230 3.191 -21.834 1.00 58.47 208 ALA A CA 1
ATOM 1634 C C . ALA A 1 208 ? 10.966 2.130 -20.992 1.00 58.47 208 ALA A C 1
ATOM 1636 O O . ALA A 1 208 ? 11.379 2.385 -19.868 1.00 58.47 208 ALA A O 1
ATOM 1637 N N . SER A 1 209 ? 11.144 0.912 -21.516 1.00 59.69 209 SER A N 1
ATOM 1638 C CA . SER A 1 209 ? 11.875 -0.166 -20.824 1.00 59.69 209 SER A CA 1
ATOM 1639 C C . SER A 1 209 ? 13.400 0.047 -20.865 1.00 59.69 209 SER A C 1
ATOM 1641 O O . SER A 1 209 ? 14.181 -0.899 -20.991 1.00 59.69 209 SER A O 1
ATOM 1643 N N . ASN A 1 210 ? 13.855 1.299 -20.852 1.00 57.59 210 ASN A N 1
ATOM 1644 C CA . ASN A 1 210 ? 15.236 1.714 -21.076 1.00 57.59 210 ASN A CA 1
ATOM 1645 C C . ASN A 1 210 ? 16.062 1.673 -19.780 1.00 57.59 210 ASN A C 1
ATOM 1647 O O . ASN A 1 210 ? 16.670 2.663 -19.390 1.00 57.59 210 ASN A O 1
ATOM 1651 N N . HIS A 1 211 ? 16.146 0.489 -19.163 1.00 63.16 211 HIS A N 1
ATOM 1652 C CA . HIS A 1 211 ? 17.033 0.194 -18.027 1.00 63.16 211 HIS A CA 1
ATOM 1653 C C . HIS A 1 211 ? 16.813 1.080 -16.787 1.00 63.16 211 HIS A C 1
ATOM 1655 O O . HIS A 1 211 ? 17.711 1.182 -15.949 1.00 63.16 211 HIS A O 1
ATOM 1661 N N . GLU A 1 212 ? 15.656 1.723 -16.636 1.00 77.12 212 GLU A N 1
ATOM 1662 C CA . GLU A 1 212 ? 15.352 2.515 -15.444 1.00 77.12 212 GLU A CA 1
ATOM 1663 C C . GLU A 1 212 ? 15.360 1.618 -14.181 1.00 77.12 212 GLU A C 1
ATOM 1665 O O . GLU A 1 212 ? 14.903 0.466 -14.235 1.00 77.12 212 GLU A O 1
ATOM 1670 N N . PRO A 1 213 ? 15.919 2.086 -13.046 1.00 87.31 213 PRO A N 1
ATOM 1671 C CA . PRO A 1 213 ? 15.723 1.437 -11.755 1.00 87.31 213 PRO A CA 1
ATOM 1672 C C . PRO A 1 213 ? 14.235 1.376 -11.392 1.00 87.31 213 PRO A C 1
ATOM 1674 O O . PRO A 1 213 ? 13.519 2.370 -11.518 1.00 87.31 213 PRO A O 1
ATOM 1677 N N . PHE A 1 214 ? 13.774 0.238 -10.876 1.00 85.38 214 PHE A N 1
ATOM 1678 C CA . PHE A 1 214 ? 12.388 0.035 -10.453 1.00 85.38 214 PHE A CA 1
ATOM 1679 C C . PHE A 1 214 ? 11.910 1.128 -9.484 1.00 85.38 214 PHE A C 1
ATOM 1681 O O . PHE A 1 214 ? 10.765 1.573 -9.562 1.00 85.38 214 PHE A O 1
ATOM 1688 N N . GLY A 1 215 ? 12.804 1.592 -8.610 1.00 85.25 215 GLY A N 1
ATOM 1689 C CA . GLY A 1 215 ? 12.569 2.684 -7.678 1.00 85.25 215 GLY A CA 1
ATOM 1690 C C . GLY A 1 215 ? 12.087 3.979 -8.334 1.00 85.25 215 GLY A C 1
ATOM 1691 O O . GLY A 1 215 ? 11.122 4.575 -7.867 1.00 85.25 215 GLY A O 1
ATOM 1692 N N . GLN A 1 216 ? 12.698 4.381 -9.449 1.00 85.19 216 GLN A N 1
ATOM 1693 C CA . GLN A 1 216 ? 12.318 5.609 -10.158 1.00 85.19 216 GLN A CA 1
ATOM 1694 C C . GLN A 1 216 ? 10.961 5.454 -10.860 1.00 85.19 216 GLN A C 1
ATOM 1696 O O . GLN A 1 216 ? 10.110 6.347 -10.785 1.00 85.19 216 GLN A O 1
ATOM 1701 N N . TYR A 1 217 ? 10.708 4.276 -11.441 1.00 82.88 217 TYR A N 1
ATOM 1702 C CA . TYR A 1 217 ? 9.410 3.941 -12.027 1.00 82.88 217 TYR A CA 1
ATOM 1703 C C . TYR A 1 217 ? 8.282 4.004 -10.989 1.00 82.88 217 TYR A C 1
ATOM 1705 O O . TYR A 1 217 ? 7.260 4.654 -11.221 1.00 82.88 217 TYR A O 1
ATOM 1713 N N . ILE A 1 218 ? 8.447 3.350 -9.831 1.00 81.19 218 ILE A N 1
ATOM 1714 C CA . ILE A 1 218 ? 7.377 3.296 -8.827 1.00 81.19 218 ILE A CA 1
ATOM 1715 C C . ILE A 1 218 ? 7.123 4.667 -8.194 1.00 81.19 218 ILE A C 1
ATOM 1717 O O . ILE A 1 218 ? 5.969 5.011 -7.949 1.00 81.19 218 ILE A O 1
ATOM 1721 N N . GLN A 1 219 ? 8.161 5.490 -8.016 1.00 80.56 219 GLN A N 1
ATOM 1722 C CA . GLN A 1 219 ? 8.000 6.877 -7.577 1.00 80.56 219 GLN A CA 1
ATOM 1723 C C . GLN A 1 219 ? 7.196 7.706 -8.576 1.00 80.56 219 GLN A C 1
ATOM 1725 O O . GLN A 1 219 ? 6.243 8.377 -8.186 1.00 80.56 219 GLN A O 1
ATOM 1730 N N . SER A 1 220 ? 7.543 7.624 -9.862 1.00 78.81 220 SER A N 1
ATOM 1731 C CA . SER A 1 220 ? 6.830 8.339 -10.926 1.00 78.81 220 SER A CA 1
ATOM 1732 C C . SER A 1 220 ? 5.365 7.910 -10.992 1.00 78.81 220 SER A C 1
ATOM 1734 O O . SER A 1 220 ? 4.466 8.741 -11.115 1.00 78.81 220 SER A O 1
ATOM 1736 N N . LYS A 1 221 ? 5.109 6.606 -10.835 1.00 76.50 221 LYS A N 1
ATOM 1737 C CA . LYS A 1 221 ? 3.756 6.051 -10.799 1.00 76.50 221 LYS A CA 1
ATOM 1738 C C . LYS A 1 221 ? 2.952 6.556 -9.602 1.00 76.50 221 LYS A C 1
ATOM 1740 O O . LYS A 1 221 ? 1.786 6.896 -9.764 1.00 76.50 221 LYS A O 1
ATOM 1745 N N . TRP A 1 222 ? 3.544 6.603 -8.411 1.00 75.50 222 TRP A N 1
ATOM 1746 C CA . TRP A 1 222 ? 2.850 7.063 -7.204 1.00 75.50 222 TRP A CA 1
ATOM 1747 C C . TRP A 1 222 ? 2.596 8.565 -7.195 1.00 75.50 222 TRP A C 1
ATOM 1749 O O . TRP A 1 222 ? 1.519 8.983 -6.773 1.00 75.50 222 TRP A O 1
ATOM 1759 N N . ALA A 1 223 ? 3.514 9.360 -7.746 1.00 72.88 223 ALA A N 1
ATOM 1760 C CA . ALA A 1 223 ? 3.319 10.798 -7.908 1.00 72.88 223 ALA A CA 1
ATOM 1761 C C . ALA A 1 223 ? 2.074 11.139 -8.752 1.00 72.88 223 ALA A C 1
ATOM 1763 O O . ALA A 1 223 ? 1.471 12.185 -8.552 1.00 72.88 223 ALA A O 1
ATOM 1764 N N . ALA A 1 224 ? 1.655 10.254 -9.664 1.00 68.62 224 ALA A N 1
ATOM 1765 C CA . ALA A 1 224 ? 0.460 10.452 -10.489 1.00 68.62 224 ALA A CA 1
ATOM 1766 C C . ALA A 1 224 ? -0.870 10.143 -9.769 1.00 68.62 224 ALA A C 1
ATOM 1768 O O . ALA A 1 224 ? -1.933 10.498 -10.278 1.00 68.62 224 ALA A O 1
ATOM 1769 N N . VAL A 1 225 ? -0.831 9.461 -8.619 1.00 64.38 225 VAL A N 1
ATOM 1770 C CA . VAL A 1 225 ? -2.029 9.034 -7.862 1.00 64.38 225 VAL A CA 1
ATOM 1771 C C . VAL A 1 225 ? -2.233 9.878 -6.603 1.00 64.38 225 VAL A C 1
ATOM 1773 O O . VAL A 1 225 ? -3.345 9.979 -6.090 1.00 64.38 225 VAL A O 1
ATOM 1776 N N . GLN A 1 226 ? -1.166 10.497 -6.105 1.00 62.03 226 GLN A N 1
ATOM 1777 C CA . GLN A 1 226 ? -1.205 11.344 -4.922 1.00 62.03 226 GLN A CA 1
ATOM 1778 C C . GLN A 1 226 ? -1.636 12.766 -5.283 1.00 62.03 226 GLN A C 1
ATOM 1780 O O . GLN A 1 226 ? -1.271 13.296 -6.334 1.00 62.03 226 GLN A O 1
ATOM 1785 N N . ARG A 1 227 ? -2.424 13.387 -4.404 1.00 61.09 227 ARG A N 1
ATOM 1786 C CA . ARG A 1 227 ? -2.808 14.794 -4.515 1.00 61.09 227 ARG A CA 1
ATOM 1787 C C . ARG A 1 227 ? -2.533 15.529 -3.221 1.00 61.09 227 ARG A C 1
ATOM 1789 O O . ARG A 1 227 ? -2.757 14.987 -2.141 1.00 61.09 227 ARG A O 1
ATOM 1796 N N . ASP A 1 228 ? -2.123 16.783 -3.360 1.00 51.53 228 ASP A N 1
ATOM 1797 C CA . ASP A 1 228 ? -2.214 17.740 -2.268 1.00 51.53 228 ASP A CA 1
ATOM 1798 C C . ASP A 1 228 ? -3.709 17.996 -2.023 1.00 51.53 228 ASP A C 1
ATOM 1800 O O . ASP A 1 228 ? -4.423 18.436 -2.930 1.00 51.53 228 ASP A O 1
ATOM 1804 N N . GLY A 1 229 ? -4.184 17.579 -0.846 1.00 42.69 229 GLY A N 1
ATOM 1805 C CA . GLY A 1 229 ? -5.558 17.797 -0.390 1.00 42.69 229 GLY A CA 1
ATOM 1806 C C . GLY A 1 229 ? -5.863 19.265 -0.132 1.00 42.69 229 GLY A C 1
ATOM 1807 O O . GLY A 1 229 ? -4.928 20.008 0.246 1.00 42.69 229 GLY A O 1
#

Foldseek 3Di:
DCLVCLLVVDDPVLQVVFDDAQDLQQERAGKADFQQQALDPVDTHRDIDGDDAAAADPVDDDPGSHDDHHSDRPSRDPVSVVVVNVVRCVVPVVVVVVVDDDPDDDDDQDAFKAWQKWWDDPNDTDIDHDDGRDDDDADALLVCQVVLNPGPHIDMDGDDDPPDDIDGDDDDDDDDQQDWRDPRPDLPPPQDPDPCRCVRCSNNCVDPSPRHGPNVVSSVVSVSRGDDD

Secondary structure (DSSP, 8-state):
-HHHHHHHTS-HHHHHTTB----TT----EEE-TTTT-SBTTB-----EEE--S---TTSPPSSTT-------TTS-HHHHHHHHHHHHHHHHHHHHTTSS-------------S-EEEEETTEEEE----TT-------HHHHHHTTTSS----EEEPPPSS-------------TTPBPPP-SS-------STTTTS-TTTSSSS--SS-BHHHHHHHHHHTT----

pLDDT: mean 75.96, std 17.16, range [26.62, 95.56]

Organism: NCBI:txid157072